Protein AF-A0A9P6BIJ2-F1 (afdb_monomer_lite)

Radius of gyration: 21.43 Å; chains: 1; bounding box: 51×43×60 Å

pLDDT: mean 72.35, std 15.82, range [30.83, 93.06]

Secondary structure (DSSP, 8-state):
------HHHHHHHHHHHHHHHHHHHHHTGGGG---------HHHHHHHHHHHHHHHHHHT-THHHHHHHHHTT----TT--SGGGHHHHHHHHS--------TT--S-PPPHHHHHHHHHHHHHHH----S-HHHHHHTTB-TTT-SSSHHHHHHHHHHHHHHHHHHHHHHHH-TTS-HHHHHHHHHHHSSHHHHHHHHHHTTGGGG-B---SS-HHHHHHHHHHHHHHHHHHHTT----TT----HHHHHHHHHHHHHH-

Sequence (261 aa):
LDSEGPLTTRIQNELGRSVIASYLNSTGLTENICTSERTYSDKRASDAIRRVIGAAIVSRDPDNAIKVAESLGMPIDTRVETVGDIQTIYQFYRPACRTRFIENDSRRIISDLDAANIAIEVQRRTGYCFADRDLLVQAPSHQSSSIDGSNKRLELLGDVVLEFVVALHYYHKYPGTPTNDFKSFKSSILSNDALGSLFASLGLDTFLNTGLEDDADSEIKWKEDAKTVVHLTNCGVTDWKGLRLDKVLGDTMEALVGAIF

Structure (mmCIF, N/CA/C/O backbone):
data_AF-A0A9P6BIJ2-F1
#
_entry.id   AF-A0A9P6BIJ2-F1
#
loop_
_atom_site.group_PDB
_atom_site.id
_atom_site.type_symbol
_atom_site.label_atom_id
_atom_site.label_alt_id
_atom_site.label_comp_id
_atom_site.label_asym_id
_atom_site.label_entity_id
_atom_site.label_seq_id
_atom_site.pdbx_PDB_ins_code
_atom_site.Cartn_x
_atom_site.Cartn_y
_atom_site.Cartn_z
_atom_site.occupancy
_atom_site.B_iso_or_equiv
_atom_site.auth_seq_id
_atom_site.auth_comp_id
_atom_site.auth_asym_id
_atom_site.auth_atom_id
_atom_site.pdbx_PDB_model_num
ATOM 1 N N . LEU A 1 1 ? 10.019 25.558 20.462 1.00 30.83 1 LEU A N 1
ATOM 2 C CA . LEU A 1 1 ? 11.114 24.665 20.042 1.00 30.83 1 LEU A CA 1
ATOM 3 C C . LEU A 1 1 ? 10.557 23.241 20.099 1.00 30.83 1 LEU A C 1
ATOM 5 O O . LEU A 1 1 ? 10.539 22.673 21.178 1.00 30.83 1 LEU A O 1
ATOM 9 N N . ASP A 1 2 ? 9.892 22.661 19.104 1.00 32.22 2 ASP A N 1
ATOM 10 C CA . ASP A 1 2 ? 9.652 23.005 17.699 1.00 32.22 2 ASP A CA 1
ATOM 11 C C . ASP A 1 2 ? 8.220 22.565 17.341 1.00 32.22 2 ASP A C 1
ATOM 13 O O . ASP A 1 2 ? 7.876 21.395 17.487 1.00 32.22 2 ASP A O 1
ATOM 17 N N . SER A 1 3 ? 7.355 23.498 16.931 1.00 34.16 3 SER A N 1
ATOM 18 C CA . SER A 1 3 ? 5.961 23.218 16.523 1.00 34.16 3 SER A CA 1
ATOM 19 C C . SER A 1 3 ? 5.659 23.680 15.094 1.00 34.16 3 SER A C 1
ATOM 21 O O . SER A 1 3 ? 4.503 23.800 14.684 1.00 34.16 3 SER A O 1
ATOM 23 N N . GLU A 1 4 ? 6.702 23.947 14.315 1.00 36.97 4 GLU A N 1
ATOM 24 C CA . GLU A 1 4 ? 6.597 24.303 12.905 1.00 36.97 4 GLU A CA 1
ATOM 25 C C . GLU A 1 4 ? 6.963 23.071 12.075 1.00 36.97 4 GLU A C 1
ATOM 27 O O . GLU A 1 4 ? 8.094 22.909 11.629 1.00 36.97 4 GLU A O 1
ATOM 32 N N . GLY A 1 5 ? 6.004 22.154 11.910 1.00 37.88 5 GLY A N 1
ATOM 33 C CA . GLY A 1 5 ? 6.104 21.159 10.842 1.00 37.88 5 GLY A CA 1
ATOM 34 C C . GLY A 1 5 ? 6.230 21.863 9.479 1.00 37.88 5 GLY A C 1
ATOM 35 O O . GLY A 1 5 ? 5.763 23.001 9.351 1.00 37.88 5 GLY A O 1
ATOM 36 N N . PRO A 1 6 ? 6.852 21.224 8.472 1.00 44.62 6 PRO A N 1
ATOM 37 C CA . PRO A 1 6 ? 7.113 21.843 7.172 1.00 44.62 6 PRO A CA 1
ATOM 38 C C . PRO A 1 6 ? 5.835 22.450 6.566 1.00 44.62 6 PRO A C 1
ATOM 40 O O . PRO A 1 6 ? 4.742 21.917 6.762 1.00 44.62 6 PRO A O 1
ATOM 43 N N . LEU A 1 7 ? 5.957 23.576 5.843 1.00 39.62 7 LEU A N 1
ATOM 44 C CA . LEU A 1 7 ? 4.824 24.351 5.292 1.00 39.62 7 LEU A CA 1
ATOM 45 C C . LEU A 1 7 ? 3.770 23.481 4.580 1.00 39.62 7 LEU A C 1
ATOM 47 O O . LEU A 1 7 ? 2.575 23.750 4.677 1.00 39.62 7 LEU A O 1
ATOM 51 N N . THR A 1 8 ? 4.201 22.408 3.920 1.00 46.97 8 THR A N 1
ATOM 52 C CA . THR A 1 8 ? 3.343 21.415 3.262 1.00 46.97 8 THR A CA 1
ATOM 53 C C . THR A 1 8 ? 2.393 20.709 4.231 1.00 46.97 8 THR A C 1
ATOM 55 O O . THR A 1 8 ? 1.210 20.568 3.935 1.00 46.97 8 THR A O 1
ATOM 58 N N . THR A 1 9 ? 2.864 20.337 5.421 1.00 49.28 9 THR A N 1
ATOM 59 C CA . THR A 1 9 ? 2.054 19.705 6.472 1.00 49.28 9 THR A CA 1
ATOM 60 C C . THR A 1 9 ? 1.010 20.668 7.035 1.00 49.28 9 THR A C 1
ATOM 62 O O . THR A 1 9 ? -0.114 20.261 7.316 1.00 49.28 9 THR A O 1
ATOM 65 N N . ARG A 1 10 ? 1.340 21.960 7.174 1.00 46.44 10 ARG A N 1
ATOM 66 C CA . ARG A 1 10 ? 0.371 22.987 7.603 1.00 46.44 10 ARG A CA 1
ATOM 67 C C . ARG A 1 10 ? -0.747 23.167 6.580 1.00 46.44 10 ARG A C 1
ATOM 69 O O . ARG A 1 10 ? -1.911 23.091 6.955 1.00 46.44 10 ARG A O 1
ATOM 76 N N . ILE A 1 11 ? -0.390 23.303 5.304 1.00 51.09 11 ILE A N 1
ATOM 77 C CA . ILE A 1 11 ? -1.353 23.453 4.204 1.00 51.09 11 ILE A CA 1
ATOM 78 C C . ILE A 1 11 ? -2.257 22.217 4.096 1.00 51.09 11 ILE A C 1
ATOM 80 O O . ILE A 1 11 ? -3.471 22.354 3.980 1.00 51.09 11 ILE A O 1
ATOM 84 N N . GLN A 1 12 ? -1.699 21.007 4.196 1.00 52.84 12 GLN A N 1
ATOM 85 C CA . GLN A 1 12 ? -2.487 19.767 4.182 1.00 52.84 12 GLN A CA 1
ATOM 86 C C . GLN A 1 12 ? -3.447 19.669 5.375 1.00 52.84 12 GLN A C 1
ATOM 88 O O . GLN A 1 12 ? -4.598 19.266 5.210 1.00 52.84 12 GLN A O 1
ATOM 93 N N . ASN A 1 13 ? -3.008 20.082 6.566 1.00 61.38 13 ASN A N 1
ATOM 94 C CA . ASN A 1 13 ? -3.858 20.103 7.756 1.00 61.38 13 ASN A CA 1
ATOM 95 C C . ASN A 1 13 ? -4.993 21.132 7.643 1.00 61.38 13 ASN A C 1
ATOM 97 O O . ASN A 1 13 ? -6.116 20.853 8.063 1.00 61.38 13 ASN A O 1
ATOM 101 N N . GLU A 1 14 ? -4.725 22.310 7.078 1.00 59.53 14 GLU A N 1
ATOM 102 C CA . GLU A 1 14 ? -5.746 23.330 6.812 1.00 59.53 14 GLU A CA 1
ATOM 103 C C . GLU A 1 14 ? -6.750 22.863 5.756 1.00 59.53 14 GLU A C 1
ATOM 105 O O . GLU A 1 14 ? -7.957 23.017 5.952 1.00 59.53 14 GLU A O 1
ATOM 110 N N . LEU A 1 15 ? -6.273 22.209 4.694 1.00 62.03 15 LEU A N 1
ATOM 111 C CA . LEU A 1 15 ? -7.123 21.601 3.673 1.00 62.03 15 LEU A CA 1
ATOM 112 C C . LEU A 1 15 ? -8.040 20.532 4.287 1.00 62.03 15 LEU A C 1
ATOM 114 O O . LEU A 1 15 ? -9.251 20.574 4.090 1.00 62.03 15 LEU A O 1
ATOM 118 N N . GLY A 1 16 ? -7.487 19.622 5.096 1.00 61.09 16 GLY A N 1
ATOM 119 C CA . GLY A 1 16 ? -8.259 18.581 5.778 1.00 61.09 16 GLY A CA 1
ATOM 120 C C . GLY A 1 16 ? -9.318 19.150 6.728 1.00 61.09 16 GLY A C 1
ATOM 121 O O . GLY A 1 16 ? -10.462 18.697 6.726 1.00 61.09 16 GLY A O 1
ATOM 122 N N . ARG A 1 17 ? -8.981 20.196 7.495 1.00 68.62 17 ARG A N 1
ATOM 123 C CA . ARG A 1 17 ? -9.941 20.898 8.369 1.00 68.62 17 ARG A CA 1
ATOM 124 C C . ARG A 1 17 ? -11.044 21.596 7.576 1.00 68.62 17 ARG A C 1
ATOM 126 O O . ARG A 1 17 ? -12.198 21.546 7.991 1.00 68.62 17 ARG A O 1
ATOM 133 N N . SER A 1 18 ? -10.700 22.210 6.446 1.00 68.25 18 SER A N 1
ATOM 134 C CA . SER A 1 18 ? -11.659 22.852 5.541 1.00 68.25 18 SER A CA 1
ATOM 135 C C . SER A 1 18 ? -12.650 21.841 4.955 1.00 68.25 18 SER A C 1
ATOM 137 O O . SER A 1 18 ? -13.858 22.078 4.984 1.00 68.25 18 SER A O 1
ATOM 139 N N . VAL A 1 19 ? -12.168 20.670 4.519 1.00 68.81 19 VAL A N 1
ATOM 140 C CA . VAL A 1 19 ? -13.017 19.577 4.013 1.00 68.81 19 VAL A CA 1
ATOM 141 C C . VAL A 1 19 ? -13.994 19.092 5.087 1.00 68.81 19 VAL A C 1
ATOM 143 O O . VAL A 1 19 ? -15.191 19.001 4.821 1.00 68.81 19 VAL A O 1
ATOM 146 N N . ILE A 1 20 ? -13.519 18.852 6.315 1.00 66.81 20 ILE A N 1
ATOM 147 C CA . ILE A 1 20 ? -14.378 18.435 7.439 1.00 66.81 20 ILE A CA 1
ATOM 148 C C . ILE A 1 20 ? -15.425 19.511 7.755 1.00 66.81 20 ILE A C 1
ATOM 150 O O . ILE A 1 20 ? -16.604 19.195 7.898 1.00 66.81 20 ILE A O 1
ATOM 154 N N . ALA A 1 21 ? -15.023 20.782 7.838 1.00 65.19 21 ALA A N 1
ATOM 155 C CA . ALA A 1 21 ? -15.942 21.882 8.126 1.00 65.19 21 ALA A CA 1
ATOM 156 C C . ALA A 1 21 ? -17.019 22.025 7.040 1.00 65.19 21 ALA A C 1
ATOM 158 O O . ALA A 1 21 ? -18.200 22.178 7.351 1.00 65.19 21 ALA A O 1
ATOM 159 N N . SER A 1 22 ? -16.628 21.919 5.767 1.00 67.50 22 SER A N 1
ATOM 160 C CA . SER A 1 22 ? -17.569 21.947 4.648 1.00 67.50 22 SER A CA 1
ATOM 161 C C . SER A 1 22 ? -18.542 20.768 4.690 1.00 67.50 22 SER A C 1
ATOM 163 O O . SER A 1 22 ? -19.730 20.954 4.432 1.00 67.50 22 SER A O 1
ATOM 165 N N . TYR A 1 23 ? -18.062 19.573 5.038 1.00 65.81 23 TYR A N 1
ATOM 166 C CA . TYR A 1 23 ? -18.885 18.371 5.152 1.00 65.81 23 TYR A CA 1
ATOM 167 C C . TYR A 1 23 ? -19.908 18.473 6.293 1.00 65.81 23 TYR A C 1
ATOM 169 O O . TYR A 1 23 ? -21.101 18.255 6.072 1.00 65.81 23 TYR A O 1
ATOM 177 N N . LEU A 1 24 ? -19.480 18.884 7.491 1.00 67.19 24 LEU A N 1
ATOM 178 C CA . LEU A 1 24 ? -20.365 19.055 8.652 1.00 67.19 24 LEU A CA 1
ATOM 179 C C . LEU A 1 24 ? -21.462 20.096 8.393 1.00 67.19 24 LEU A C 1
ATOM 181 O O . LEU A 1 24 ? -22.614 19.888 8.769 1.00 67.19 24 LEU A O 1
ATOM 185 N N . ASN A 1 25 ? -21.122 21.181 7.692 1.00 68.25 25 ASN A N 1
ATOM 186 C CA . ASN A 1 25 ? -22.097 22.187 7.278 1.00 68.25 25 ASN A CA 1
ATOM 187 C C . ASN A 1 25 ? -23.096 21.639 6.247 1.00 68.25 25 ASN A C 1
ATOM 189 O O . ASN A 1 25 ? -24.272 21.985 6.300 1.00 68.25 25 ASN A O 1
ATOM 193 N N . SER A 1 26 ? -22.652 20.778 5.324 1.00 68.12 26 SER A N 1
ATOM 194 C CA . SER A 1 26 ? -23.521 20.196 4.290 1.00 68.12 26 SER A CA 1
ATOM 195 C C . SER A 1 26 ? -24.478 19.112 4.804 1.00 68.12 26 SER A C 1
ATOM 197 O O . SER A 1 26 ? -25.518 18.882 4.195 1.00 68.12 26 SER A O 1
ATOM 199 N N . THR A 1 27 ? -24.149 18.466 5.927 1.00 63.41 27 THR A N 1
ATOM 200 C CA . THR A 1 27 ? -24.896 17.323 6.488 1.00 63.41 27 THR A CA 1
ATOM 201 C C . THR A 1 27 ? -25.832 17.699 7.640 1.00 63.41 27 THR A C 1
ATOM 203 O O . THR A 1 27 ? -26.595 16.855 8.102 1.00 63.41 27 THR A O 1
ATOM 206 N N . GLY A 1 28 ? -25.791 18.945 8.132 1.00 61.34 28 GLY A N 1
ATOM 207 C CA . GLY A 1 28 ? -26.621 19.397 9.260 1.00 61.34 28 GLY A CA 1
ATOM 208 C C . GLY A 1 28 ? -26.239 18.782 10.616 1.00 61.34 28 GLY A C 1
ATOM 209 O O . GLY A 1 28 ? -26.932 18.985 11.609 1.00 61.34 28 GLY A O 1
ATOM 210 N N . LEU A 1 29 ? -25.112 18.064 10.692 1.00 59.94 29 LEU A N 1
ATOM 211 C CA . LEU A 1 29 ? -24.607 17.420 11.916 1.00 59.94 29 LEU A CA 1
ATOM 212 C C . LEU A 1 29 ? -24.155 18.422 12.999 1.00 59.94 29 LEU A C 1
ATOM 214 O O . LEU A 1 29 ? -23.807 18.023 14.111 1.00 59.94 29 LEU A O 1
ATOM 218 N N . THR A 1 30 ? -24.163 19.723 12.705 1.00 56.38 30 THR A N 1
ATOM 219 C CA . THR A 1 30 ? -23.763 20.795 13.627 1.00 56.38 30 THR A CA 1
ATOM 220 C C . THR A 1 30 ? -24.783 21.073 14.738 1.00 56.38 30 THR A C 1
ATOM 222 O O . THR A 1 30 ? -24.403 21.638 15.763 1.00 56.38 30 THR A O 1
ATOM 225 N N . GLU A 1 31 ? -26.047 20.654 14.599 1.00 50.19 31 GLU A N 1
ATOM 226 C CA . GLU A 1 31 ? -27.129 21.034 15.528 1.00 50.19 31 GLU A CA 1
ATOM 227 C C . GLU A 1 31 ? -27.173 20.237 16.851 1.00 50.19 31 GLU A C 1
ATOM 229 O O . GLU A 1 31 ? -27.859 20.649 17.782 1.00 50.19 31 GLU A O 1
ATOM 234 N N . ASN A 1 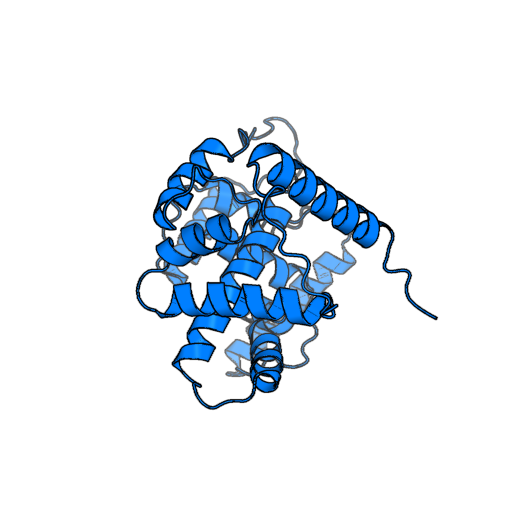32 ? -26.410 19.145 16.997 1.00 46.00 32 ASN A N 1
ATOM 235 C CA . ASN A 1 32 ? -26.478 18.248 18.169 1.00 46.00 32 ASN A CA 1
ATOM 236 C C . ASN A 1 32 ? -25.160 18.099 18.952 1.00 46.00 32 ASN A C 1
ATOM 238 O O . ASN A 1 32 ? -24.926 17.079 19.607 1.00 46.00 32 ASN A O 1
ATOM 242 N N . ILE A 1 33 ? -24.279 19.105 18.931 1.00 51.19 33 ILE A N 1
ATOM 243 C CA . ILE A 1 33 ? -23.055 19.061 19.745 1.00 51.19 33 ILE A CA 1
ATOM 244 C C . ILE A 1 33 ? -23.422 19.326 21.211 1.00 51.19 33 ILE A C 1
ATOM 246 O O . ILE A 1 33 ? -23.476 20.461 21.677 1.00 51.19 33 ILE A O 1
ATOM 250 N N . CYS A 1 34 ? -23.682 18.249 21.952 1.00 40.38 34 CYS A N 1
ATOM 251 C CA . CYS A 1 34 ? -23.893 18.285 23.392 1.00 40.38 34 CYS A CA 1
ATOM 252 C C . CYS A 1 34 ? -22.607 18.779 24.079 1.00 40.38 34 CYS A C 1
ATOM 254 O O . CYS A 1 34 ? -21.619 18.050 24.190 1.00 40.38 34 CYS A O 1
ATOM 256 N N . THR A 1 35 ? -22.608 20.030 24.541 1.00 42.66 35 THR A N 1
ATOM 257 C CA . THR A 1 35 ? -21.485 20.665 25.242 1.00 42.66 35 THR A CA 1
ATOM 258 C C . THR A 1 35 ? -21.386 20.151 26.680 1.00 42.66 35 THR A C 1
ATOM 260 O O . THR A 1 35 ? -21.702 20.860 27.631 1.00 42.66 35 THR A O 1
ATOM 263 N N . SER A 1 36 ? -20.965 18.901 26.872 1.00 45.81 36 SER A N 1
ATOM 264 C CA . SER A 1 36 ? -20.413 18.492 28.167 1.00 45.81 36 SER A CA 1
ATOM 265 C C . SER A 1 36 ? -18.924 18.842 28.185 1.00 45.81 36 SER A C 1
ATOM 267 O O . SER A 1 36 ? -18.171 18.335 27.352 1.00 45.81 36 SER A O 1
ATOM 269 N N . GLU A 1 37 ? -18.510 19.708 29.111 1.00 43.66 37 GLU A N 1
ATOM 270 C CA . GLU A 1 37 ? -17.147 20.232 29.295 1.00 43.66 37 GLU A CA 1
ATOM 271 C C . GLU A 1 37 ? -16.123 19.141 29.665 1.00 43.66 37 GLU A C 1
ATOM 273 O O . GLU A 1 37 ? -15.634 19.044 30.791 1.00 43.66 37 GLU A O 1
ATOM 278 N N . ARG A 1 38 ? -15.764 18.288 28.708 1.00 44.62 38 ARG A N 1
ATOM 279 C CA . ARG A 1 38 ? -14.544 17.482 28.778 1.00 44.62 38 ARG A CA 1
ATOM 280 C C . ARG A 1 38 ? -13.738 17.712 27.515 1.00 44.62 38 ARG A C 1
ATOM 282 O O . ARG A 1 38 ? -13.981 17.099 26.481 1.00 44.62 38 ARG A O 1
ATOM 289 N N . THR A 1 39 ? -12.755 18.596 27.619 1.00 43.94 39 THR A N 1
ATOM 290 C CA . THR A 1 39 ? -11.713 18.783 26.613 1.00 43.94 39 THR A CA 1
ATOM 291 C C . THR A 1 39 ? -10.824 17.542 26.597 1.00 43.94 39 THR A C 1
ATOM 293 O O . THR A 1 39 ? -9.934 17.363 27.428 1.00 43.94 39 THR A O 1
ATOM 296 N N . TYR A 1 40 ? -11.091 16.630 25.665 1.00 50.22 40 TYR A N 1
ATOM 297 C CA . TYR A 1 40 ? -10.143 15.573 25.331 1.00 50.22 40 TYR A CA 1
ATOM 298 C C . TYR A 1 40 ? -8.993 16.178 24.525 1.00 50.22 40 TYR A C 1
ATOM 300 O O . TYR A 1 40 ? -9.195 17.115 23.760 1.00 50.22 40 TYR A O 1
ATOM 308 N N . SER A 1 41 ? -7.783 15.630 24.663 1.00 55.12 41 SER A N 1
ATOM 309 C CA . SER A 1 41 ? -6.746 15.931 23.678 1.00 55.12 41 SER A CA 1
ATOM 310 C C . SER A 1 41 ? -7.170 15.371 22.319 1.00 55.12 41 SER A C 1
ATOM 312 O O . SER A 1 41 ? -7.668 14.242 22.257 1.00 55.12 41 SER A O 1
ATOM 314 N N . ASP A 1 42 ? -6.925 16.122 21.241 1.00 66.75 42 ASP A N 1
ATOM 315 C CA . ASP A 1 42 ? -7.264 15.749 19.854 1.00 66.75 42 ASP A CA 1
ATOM 316 C C . ASP A 1 42 ? -6.863 14.302 19.522 1.00 66.75 42 ASP A C 1
ATOM 318 O O . ASP A 1 42 ? -7.594 13.551 18.875 1.00 66.75 42 ASP A O 1
ATOM 322 N N . LYS A 1 43 ? -5.721 13.865 20.066 1.00 70.94 43 LYS A N 1
ATOM 323 C CA . LYS A 1 43 ? -5.203 12.503 19.920 1.00 70.94 43 LYS A CA 1
ATOM 324 C C . LYS A 1 43 ? -6.121 11.431 20.517 1.00 70.94 43 LYS A C 1
ATOM 326 O O . LYS A 1 43 ? -6.345 10.410 19.881 1.00 70.94 43 LYS A O 1
ATOM 331 N N . ARG A 1 44 ? -6.666 11.637 21.723 1.00 70.62 44 ARG A N 1
ATOM 332 C CA . ARG A 1 44 ? -7.525 10.636 22.387 1.00 70.62 44 ARG A CA 1
ATOM 333 C C . ARG A 1 44 ? -8.873 10.489 21.686 1.00 70.62 44 ARG A C 1
ATOM 335 O O . ARG A 1 44 ? -9.373 9.372 21.600 1.00 70.62 44 ARG A O 1
ATOM 342 N N . ALA A 1 45 ? -9.434 11.592 21.191 1.00 73.00 45 ALA A N 1
ATOM 343 C CA . ALA A 1 45 ? -10.665 11.573 20.406 1.00 73.00 45 ALA A CA 1
ATOM 344 C C . ALA A 1 45 ? -10.456 10.850 19.063 1.00 73.00 45 ALA A C 1
ATOM 346 O O . ALA A 1 45 ? -11.220 9.948 18.723 1.00 73.00 45 ALA A O 1
ATOM 347 N N . SER A 1 46 ? -9.363 11.160 18.355 1.00 77.62 46 SER A N 1
ATOM 348 C CA . SER A 1 46 ? -8.987 10.467 17.115 1.00 77.62 46 SER A CA 1
ATOM 349 C C . SER A 1 46 ? -8.770 8.964 17.329 1.00 77.62 46 SER A C 1
ATOM 351 O O . SER A 1 46 ? -9.297 8.144 16.575 1.00 77.62 46 SER A O 1
ATOM 353 N N . ASP A 1 47 ? -8.061 8.581 18.395 1.00 81.75 47 ASP A N 1
ATOM 354 C CA . ASP A 1 47 ? -7.833 7.173 18.728 1.00 81.75 47 ASP A CA 1
ATOM 355 C C . ASP A 1 47 ? -9.144 6.438 19.057 1.00 81.75 47 ASP A C 1
ATOM 357 O O . ASP A 1 47 ? -9.275 5.256 18.741 1.00 81.75 47 ASP A O 1
ATOM 361 N N . ALA A 1 48 ? -10.129 7.109 19.663 1.00 81.38 48 ALA A N 1
ATOM 362 C CA . ALA A 1 48 ? -11.442 6.521 19.925 1.00 81.38 48 ALA A CA 1
ATOM 363 C C . ALA A 1 48 ? -12.215 6.240 18.626 1.00 81.38 48 ALA A C 1
ATOM 365 O O . ALA A 1 48 ? -12.704 5.124 18.454 1.00 81.38 48 ALA A O 1
ATOM 366 N N . ILE A 1 49 ? -12.253 7.196 17.690 1.00 81.88 49 ILE A N 1
ATOM 367 C CA . ILE A 1 49 ? -12.880 7.020 16.365 1.00 81.88 49 ILE A CA 1
ATOM 368 C C . ILE A 1 49 ? -12.244 5.835 15.627 1.00 81.88 49 ILE A C 1
ATOM 370 O O . ILE A 1 49 ? -12.946 4.932 15.175 1.00 81.88 49 ILE A O 1
ATOM 374 N N . ARG A 1 50 ? -10.907 5.772 15.593 1.00 84.62 50 ARG A N 1
ATOM 375 C CA . ARG A 1 50 ? -10.166 4.661 14.969 1.00 84.62 50 ARG A CA 1
ATOM 376 C C . ARG A 1 50 ? -10.502 3.306 15.586 1.00 84.62 50 ARG A C 1
ATOM 378 O O . ARG A 1 50 ? -10.620 2.324 14.862 1.00 84.62 50 ARG A O 1
ATOM 385 N N . ARG A 1 51 ? -10.674 3.237 16.910 1.00 85.62 51 ARG A N 1
ATOM 386 C CA . ARG A 1 51 ? -11.062 1.995 17.600 1.00 85.62 51 ARG A CA 1
ATOM 387 C C . ARG A 1 51 ? -12.476 1.554 17.245 1.00 85.62 51 ARG A C 1
ATOM 389 O O . ARG A 1 51 ? -12.687 0.358 17.093 1.00 85.62 51 ARG A O 1
ATOM 396 N N . VAL A 1 52 ? -13.420 2.485 17.115 1.00 86.25 52 VAL A N 1
ATOM 397 C CA . VAL A 1 52 ? -14.806 2.170 16.732 1.00 86.25 52 VAL A CA 1
ATOM 398 C C . VAL A 1 52 ? -14.858 1.635 15.301 1.00 86.25 52 VAL A C 1
ATOM 400 O O . VAL A 1 52 ? -15.452 0.586 15.069 1.00 86.25 52 VAL A O 1
ATOM 403 N N . ILE A 1 53 ? -14.167 2.288 14.364 1.00 85.25 53 ILE A N 1
ATOM 404 C CA . ILE A 1 53 ? -14.065 1.817 12.973 1.00 85.25 53 ILE A CA 1
ATOM 405 C C . ILE A 1 53 ? -13.350 0.462 12.916 1.00 85.25 53 ILE A C 1
ATOM 407 O O . ILE A 1 53 ? -13.836 -0.467 12.279 1.00 85.25 53 ILE A O 1
ATOM 411 N N . GLY A 1 54 ? -12.240 0.306 13.645 1.00 85.75 54 GLY A N 1
ATOM 412 C CA . GLY A 1 54 ? -11.528 -0.968 13.753 1.00 85.75 54 GLY A CA 1
ATOM 413 C C . GLY A 1 54 ? -12.407 -2.093 14.303 1.00 85.75 54 GLY A C 1
ATOM 414 O O . GLY A 1 54 ? -12.392 -3.198 13.768 1.00 85.75 54 GLY A O 1
ATOM 415 N N . ALA A 1 55 ? -13.223 -1.808 15.323 1.00 85.69 55 ALA A N 1
ATOM 416 C CA . ALA A 1 55 ? -14.194 -2.755 15.862 1.00 85.69 55 ALA A CA 1
ATOM 417 C C . ALA A 1 55 ? -15.262 -3.135 14.824 1.00 85.69 55 ALA A C 1
ATOM 419 O O . ALA A 1 55 ? -15.615 -4.309 14.732 1.00 85.69 55 ALA A O 1
ATOM 420 N N . ALA A 1 56 ? -15.738 -2.178 14.021 1.00 84.88 56 ALA A N 1
ATOM 421 C CA . ALA A 1 56 ? -16.682 -2.447 12.939 1.00 84.88 56 ALA A CA 1
ATOM 422 C C . ALA A 1 56 ? -16.084 -3.420 11.907 1.00 84.88 56 ALA A C 1
ATOM 424 O O . ALA A 1 56 ? -16.713 -4.437 11.618 1.00 84.88 56 ALA A O 1
ATOM 425 N N . ILE A 1 57 ? -14.841 -3.182 11.467 1.00 82.94 57 ILE A N 1
ATOM 426 C CA . ILE A 1 57 ? -14.126 -4.033 10.497 1.00 82.94 57 ILE A CA 1
ATOM 427 C C . ILE A 1 57 ? -14.021 -5.486 10.986 1.00 82.94 57 ILE A C 1
ATOM 429 O O . ILE A 1 57 ? -14.331 -6.414 10.243 1.00 82.94 57 ILE A O 1
ATOM 433 N N . VAL A 1 58 ? -13.613 -5.707 12.240 1.00 83.12 58 VAL A N 1
ATOM 434 C CA . VAL A 1 58 ? -13.369 -7.068 12.767 1.00 83.12 58 VAL A CA 1
ATOM 435 C C . VAL A 1 58 ? -14.642 -7.791 13.216 1.00 83.12 58 VAL A C 1
ATOM 437 O O . VAL A 1 58 ? -14.605 -8.989 13.495 1.00 83.12 58 VAL A O 1
ATOM 440 N N . SER A 1 59 ? -15.768 -7.079 13.327 1.00 78.88 59 SER A N 1
ATOM 441 C CA . SER A 1 59 ? -16.993 -7.622 13.921 1.00 78.88 59 SER A CA 1
ATOM 442 C C . SER A 1 59 ? -17.715 -8.643 13.045 1.00 78.88 59 SER A C 1
ATOM 444 O O . SER A 1 59 ? -18.322 -9.544 13.626 1.00 78.88 59 SER A O 1
ATOM 446 N N . ARG A 1 60 ? -17.660 -8.519 11.703 1.00 64.44 60 ARG A N 1
ATOM 447 C CA . ARG A 1 60 ? -18.093 -9.529 10.703 1.00 64.44 60 ARG A CA 1
ATOM 448 C C . ARG A 1 60 ? -18.106 -9.018 9.263 1.00 64.44 60 ARG A C 1
ATOM 450 O O . ARG A 1 60 ? -17.894 -9.820 8.363 1.00 64.44 60 ARG A O 1
ATOM 457 N N . ASP A 1 61 ? -18.412 -7.740 9.061 1.00 72.19 61 ASP A N 1
ATOM 458 C CA . ASP A 1 61 ? -18.661 -7.174 7.735 1.00 72.19 61 ASP A CA 1
ATOM 459 C C . ASP A 1 61 ? -17.886 -5.854 7.573 1.00 72.19 61 ASP A C 1
ATOM 461 O O . ASP A 1 61 ? -18.179 -4.894 8.297 1.00 72.19 61 ASP A O 1
ATOM 465 N N . PRO A 1 62 ? -16.885 -5.800 6.675 1.00 69.00 62 PRO A N 1
ATOM 466 C CA . PRO A 1 62 ? -16.092 -4.598 6.449 1.00 69.00 62 PRO A CA 1
ATOM 467 C C . PRO A 1 62 ? -16.921 -3.435 5.882 1.00 69.00 62 PRO A C 1
ATOM 469 O O . PRO A 1 62 ? -16.557 -2.283 6.116 1.00 69.00 62 PRO A O 1
ATOM 472 N N . ASP A 1 63 ? -18.067 -3.692 5.245 1.00 75.56 63 ASP A N 1
ATOM 473 C CA . ASP A 1 63 ? -18.945 -2.646 4.703 1.00 75.56 63 ASP A CA 1
ATOM 474 C C . ASP A 1 63 ? -19.593 -1.817 5.823 1.00 75.56 63 ASP A C 1
ATOM 476 O O . ASP A 1 63 ? -19.844 -0.616 5.684 1.00 75.56 63 ASP A O 1
ATOM 480 N N . ASN A 1 64 ? -19.774 -2.411 7.008 1.00 76.75 64 ASN A N 1
ATOM 481 C CA . ASN A 1 64 ? -20.241 -1.675 8.183 1.00 76.75 64 ASN A CA 1
ATOM 482 C C . ASN A 1 64 ? -19.241 -0.609 8.636 1.00 76.75 64 ASN A C 1
ATOM 484 O O . ASN A 1 64 ? -19.649 0.369 9.258 1.00 76.75 64 ASN A O 1
ATOM 488 N N . ALA A 1 65 ? -17.950 -0.759 8.335 1.00 80.44 65 ALA A N 1
ATOM 489 C CA . ALA A 1 65 ? -16.951 0.239 8.697 1.00 80.44 65 ALA A CA 1
ATOM 490 C C . ALA A 1 65 ? -17.164 1.561 7.950 1.00 80.44 65 ALA A C 1
ATOM 492 O O . ALA A 1 65 ? -16.979 2.622 8.545 1.00 80.44 65 ALA A O 1
ATOM 493 N N . ILE A 1 66 ? -17.607 1.495 6.689 1.00 77.81 66 ILE A N 1
ATOM 494 C CA . ILE A 1 66 ? -17.925 2.663 5.857 1.00 77.81 66 ILE A CA 1
ATOM 495 C C . ILE A 1 66 ? -19.129 3.399 6.450 1.00 77.81 66 ILE A C 1
ATOM 497 O O . ILE A 1 66 ? -19.036 4.584 6.763 1.00 77.81 66 ILE A O 1
ATOM 501 N N . LYS A 1 67 ? -20.215 2.673 6.738 1.00 78.81 67 LYS A N 1
ATOM 502 C CA . LYS A 1 67 ? -21.429 3.228 7.370 1.00 78.81 67 LYS A CA 1
ATOM 503 C C . LYS A 1 67 ? -21.149 3.816 8.751 1.00 78.81 67 LYS A C 1
ATOM 505 O O . LYS A 1 67 ? -21.661 4.873 9.111 1.00 78.81 67 LYS A O 1
ATOM 510 N N . VAL A 1 68 ? -20.310 3.146 9.540 1.00 83.12 68 VAL A N 1
ATOM 511 C CA . VAL A 1 68 ? -19.875 3.651 10.846 1.00 83.12 68 VAL A CA 1
ATOM 512 C C . VAL A 1 68 ? -19.052 4.927 10.676 1.00 83.12 68 VAL A C 1
ATOM 514 O O . VAL A 1 68 ? -19.326 5.901 11.372 1.00 83.12 68 VAL A O 1
ATOM 517 N N . ALA A 1 69 ? -18.099 4.974 9.744 1.00 81.56 69 ALA A N 1
ATOM 518 C CA . ALA A 1 69 ? -17.314 6.175 9.468 1.00 81.56 69 ALA A CA 1
ATOM 519 C C . ALA A 1 69 ? -18.195 7.355 9.011 1.00 81.56 69 ALA A C 1
ATOM 521 O O . ALA A 1 69 ? -18.033 8.462 9.529 1.00 81.56 69 ALA A O 1
ATOM 522 N N . GLU A 1 70 ? -19.171 7.111 8.132 1.00 79.25 70 GLU A N 1
ATOM 523 C CA . GLU A 1 70 ? -20.177 8.099 7.719 1.00 79.25 70 GLU A CA 1
ATOM 524 C C . GLU A 1 70 ? -20.984 8.610 8.921 1.00 79.25 70 GLU A C 1
ATOM 526 O O . GLU A 1 70 ? -21.076 9.818 9.138 1.00 79.25 70 GLU A O 1
ATOM 531 N N . SER A 1 71 ? -21.501 7.701 9.759 1.00 79.75 71 SER A N 1
ATOM 532 C CA . SER A 1 71 ? -22.284 8.051 10.955 1.00 79.75 71 SER A CA 1
ATOM 533 C C . SER A 1 71 ? -21.486 8.848 11.994 1.00 79.75 71 SER A C 1
ATOM 535 O O . SER A 1 71 ? -22.055 9.622 12.761 1.00 79.75 71 SER A O 1
ATOM 537 N N . LEU A 1 72 ? -20.158 8.686 12.004 1.00 79.81 72 LEU A N 1
ATOM 538 C CA . LEU A 1 72 ? -19.227 9.457 12.831 1.00 79.81 72 LEU A CA 1
ATOM 539 C C . LEU A 1 72 ? -18.866 10.816 12.207 1.00 79.81 72 LEU A C 1
ATOM 541 O O . LEU A 1 72 ? -18.068 11.558 12.783 1.00 79.81 72 LEU A O 1
ATOM 545 N N . GLY A 1 73 ? -19.439 11.153 11.049 1.00 73.38 73 GLY A N 1
ATOM 546 C CA . GLY A 1 73 ? -19.227 12.420 10.360 1.00 73.38 73 GLY A CA 1
ATOM 547 C C . GLY A 1 73 ? -17.895 12.504 9.614 1.00 73.38 73 GLY A C 1
ATOM 548 O O . GLY A 1 73 ? -17.406 13.610 9.378 1.00 73.38 73 GLY A O 1
ATOM 549 N N . MET A 1 74 ? -17.273 11.368 9.270 1.00 75.81 74 MET A N 1
ATOM 550 C CA . MET A 1 74 ? -16.076 11.388 8.428 1.00 75.81 74 MET A CA 1
ATOM 551 C C . MET A 1 74 ? -16.447 11.813 7.001 1.00 75.81 74 MET A C 1
ATOM 553 O O . MET A 1 74 ? -17.426 11.300 6.463 1.00 75.81 74 MET A O 1
ATOM 557 N N . PRO A 1 75 ? -15.669 12.711 6.366 1.00 70.00 75 PRO A N 1
ATOM 558 C CA . PRO A 1 75 ? -15.945 13.195 5.017 1.00 70.00 75 PRO A CA 1
ATOM 559 C C . PRO A 1 75 ? -15.531 12.142 3.980 1.00 70.00 75 PRO A C 1
ATOM 561 O O . PRO A 1 75 ? -14.499 12.269 3.320 1.00 70.00 75 PRO A O 1
ATOM 564 N N . ILE A 1 76 ? -16.311 11.072 3.886 1.00 71.81 76 ILE A N 1
ATOM 565 C CA . ILE A 1 76 ? -16.163 10.013 2.887 1.00 71.81 76 ILE A CA 1
ATOM 566 C C . ILE A 1 76 ? -17.222 10.191 1.798 1.00 71.81 76 ILE A C 1
ATOM 568 O O . ILE A 1 76 ? -18.288 10.749 2.050 1.00 71.81 76 ILE A O 1
ATOM 572 N N . ASP A 1 77 ? -16.921 9.762 0.572 1.00 69.56 77 ASP A N 1
ATOM 573 C CA . ASP A 1 77 ? -17.914 9.778 -0.502 1.00 69.56 77 ASP A CA 1
ATOM 574 C C . ASP A 1 77 ? -18.992 8.728 -0.217 1.00 69.56 77 ASP A C 1
ATOM 576 O O . ASP A 1 77 ? -18.738 7.528 -0.284 1.00 69.56 77 ASP A O 1
ATOM 580 N N . THR A 1 78 ? -20.197 9.192 0.101 1.00 62.97 78 THR A N 1
ATOM 581 C CA . THR A 1 78 ? -21.335 8.361 0.516 1.00 62.97 78 THR A CA 1
ATOM 582 C C . THR A 1 78 ? -21.960 7.569 -0.630 1.00 62.97 78 THR A C 1
ATOM 584 O O . THR A 1 78 ? -22.827 6.733 -0.401 1.00 62.97 78 THR A O 1
ATOM 587 N N . ARG A 1 79 ? -21.500 7.771 -1.875 1.00 65.44 79 ARG A N 1
ATOM 588 C CA . ARG A 1 79 ? -21.836 6.895 -3.013 1.00 65.44 79 ARG A CA 1
ATOM 589 C C . ARG A 1 79 ? -21.196 5.508 -2.903 1.00 65.44 79 ARG A C 1
ATOM 591 O O . ARG A 1 79 ? -21.491 4.640 -3.718 1.00 65.44 79 ARG A O 1
ATOM 598 N N . VAL A 1 80 ? -20.292 5.326 -1.944 1.00 67.75 80 VAL A N 1
ATOM 599 C CA . VAL A 1 80 ? -19.611 4.070 -1.652 1.00 67.75 80 VAL A CA 1
ATOM 600 C C . VAL A 1 80 ? -20.306 3.444 -0.454 1.00 67.75 80 VAL A C 1
ATOM 602 O O . VAL A 1 80 ? -20.136 3.916 0.666 1.00 67.75 80 VAL A O 1
ATOM 605 N N . GLU A 1 81 ? -21.099 2.400 -0.675 1.00 66.44 81 GLU A N 1
ATOM 606 C CA . GLU A 1 81 ? -21.819 1.723 0.411 1.00 66.44 81 GLU A CA 1
ATOM 607 C C . GLU A 1 81 ? -21.096 0.456 0.882 1.00 66.44 81 GLU A C 1
ATOM 609 O O . GLU A 1 81 ? -21.251 0.044 2.035 1.00 66.44 81 GLU A O 1
ATOM 614 N N . THR A 1 82 ? -20.291 -0.141 0.001 1.00 69.69 82 THR A N 1
ATOM 615 C CA . THR A 1 82 ? -19.529 -1.367 0.244 1.00 69.69 82 THR A CA 1
ATOM 616 C C . THR A 1 82 ? -18.073 -1.226 -0.197 1.00 69.69 82 THR A C 1
ATOM 618 O O . THR A 1 82 ? -17.731 -0.429 -1.072 1.00 69.69 82 THR A O 1
ATOM 621 N N . VAL A 1 83 ? -17.190 -2.051 0.364 1.00 65.81 83 VAL A N 1
ATOM 622 C CA . VAL A 1 83 ? -15.813 -2.222 -0.122 1.00 65.81 83 VAL A CA 1
ATOM 623 C C . VAL A 1 83 ? -15.820 -2.748 -1.566 1.00 65.81 83 VAL A C 1
ATOM 625 O O . VAL A 1 83 ? -14.922 -2.432 -2.339 1.00 65.81 83 VAL A O 1
ATOM 628 N N . GLY A 1 84 ? -16.857 -3.489 -1.974 1.00 62.72 84 GLY A N 1
ATOM 629 C CA . GLY A 1 84 ? -17.052 -3.915 -3.365 1.00 62.72 84 GLY A CA 1
ATOM 630 C C . GLY A 1 84 ? -17.339 -2.759 -4.333 1.00 62.72 84 GLY A C 1
ATOM 631 O O . GLY A 1 84 ? -16.914 -2.805 -5.489 1.00 62.72 84 GLY A O 1
ATOM 632 N N . ASP A 1 85 ? -17.968 -1.679 -3.860 1.00 65.75 85 ASP A N 1
ATOM 633 C CA . ASP A 1 85 ? -18.230 -0.474 -4.658 1.00 65.75 85 ASP A CA 1
ATOM 634 C C . ASP A 1 85 ? -16.961 0.327 -4.956 1.00 65.75 85 ASP A C 1
ATOM 636 O O . ASP A 1 85 ? -16.994 1.238 -5.784 1.00 65.75 85 ASP A O 1
ATOM 640 N N . ILE A 1 86 ? -15.814 -0.029 -4.367 1.00 62.06 86 ILE A N 1
ATOM 641 C CA . ILE A 1 86 ? -14.514 0.529 -4.759 1.00 62.06 86 ILE A CA 1
ATOM 642 C C . ILE A 1 86 ? -14.273 0.327 -6.263 1.00 62.06 86 ILE A C 1
ATOM 644 O O . ILE A 1 86 ? -13.731 1.210 -6.927 1.00 62.06 86 ILE A O 1
ATOM 648 N N . GLN A 1 87 ? -14.776 -0.759 -6.857 1.00 57.62 87 GLN A N 1
ATOM 649 C CA . GLN A 1 87 ? -14.705 -0.951 -8.308 1.00 57.62 87 GLN A CA 1
ATOM 650 C C . GLN A 1 87 ? -15.539 0.079 -9.091 1.00 57.62 87 GLN A C 1
ATOM 652 O O . GLN A 1 87 ? -15.152 0.504 -10.182 1.00 57.62 87 GLN A O 1
ATOM 657 N N . THR A 1 88 ? -16.640 0.547 -8.504 1.00 58.25 88 THR A N 1
ATOM 658 C CA . THR A 1 88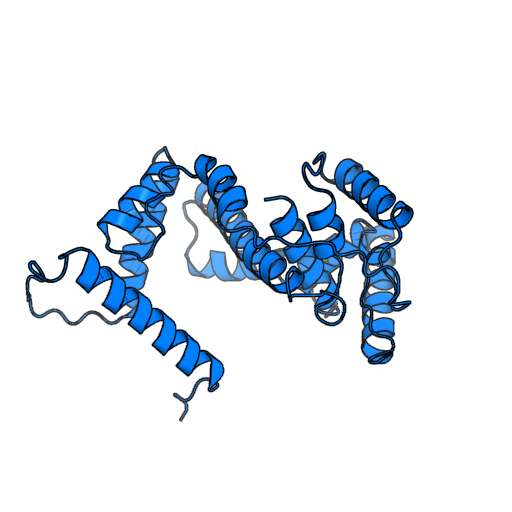 ? -17.456 1.657 -9.009 1.00 58.25 88 THR A CA 1
ATOM 659 C C . THR A 1 88 ? -16.725 2.996 -8.830 1.00 58.25 88 THR A C 1
ATOM 661 O O . THR A 1 88 ? -16.687 3.794 -9.769 1.00 58.25 88 THR A O 1
ATOM 664 N N . ILE A 1 89 ? -16.043 3.225 -7.693 1.00 60.53 89 ILE A N 1
ATOM 665 C CA . ILE A 1 89 ? -15.154 4.391 -7.472 1.00 60.53 89 ILE A CA 1
ATOM 666 C C . ILE A 1 89 ? -14.098 4.467 -8.569 1.00 60.53 89 ILE A C 1
ATOM 668 O O . ILE A 1 89 ? -13.895 5.541 -9.139 1.00 60.53 89 ILE A O 1
ATOM 672 N N . TYR A 1 90 ? -13.456 3.340 -8.897 1.00 59.19 90 TYR A N 1
ATOM 673 C CA . TYR A 1 90 ? -12.443 3.284 -9.946 1.00 59.19 90 TYR A CA 1
ATOM 674 C C . TYR A 1 90 ? -12.970 3.813 -11.278 1.00 59.19 90 TYR A C 1
ATOM 676 O O . TYR A 1 90 ? -12.235 4.489 -11.984 1.00 59.19 90 TYR A O 1
ATOM 684 N N . GLN A 1 91 ? -14.237 3.594 -11.622 1.00 59.25 91 GLN A N 1
ATOM 685 C CA . GLN A 1 91 ? -14.798 4.116 -12.871 1.00 59.25 91 GLN A CA 1
ATOM 686 C C . GLN A 1 91 ? -15.119 5.618 -12.807 1.00 59.25 91 GLN A C 1
ATOM 688 O O . GLN A 1 91 ? -14.946 6.314 -13.806 1.00 59.25 91 GLN A O 1
ATOM 693 N N . PHE A 1 92 ? -15.554 6.132 -11.651 1.00 58.16 92 PHE A N 1
ATOM 694 C CA . PHE A 1 92 ? -15.940 7.542 -11.485 1.00 58.16 92 PHE A CA 1
ATOM 695 C C . PHE A 1 92 ? -14.764 8.488 -11.224 1.00 58.16 92 PHE A C 1
ATOM 697 O O . PHE A 1 92 ? -14.765 9.621 -11.706 1.00 58.16 92 PHE A O 1
ATOM 704 N N . TYR A 1 93 ? -13.787 8.045 -10.434 1.00 57.78 93 TYR A N 1
ATOM 705 C CA . TYR A 1 93 ? -12.642 8.848 -10.003 1.00 57.78 93 TYR A CA 1
ATOM 706 C C . TYR A 1 93 ? -11.391 8.613 -10.819 1.00 57.78 93 TYR A C 1
ATOM 708 O O . TYR A 1 93 ? -10.439 9.381 -10.652 1.00 57.78 93 TYR A O 1
ATOM 716 N N . ARG A 1 94 ? -11.369 7.596 -11.692 1.00 57.72 94 ARG A N 1
ATOM 717 C CA . ARG A 1 94 ? -10.342 7.508 -12.723 1.00 57.72 94 ARG A CA 1
ATOM 718 C C . ARG A 1 94 ? -10.437 8.815 -13.502 1.00 57.72 94 ARG A C 1
ATOM 720 O O . ARG A 1 94 ? -11.411 9.018 -14.233 1.00 57.72 94 ARG A O 1
ATOM 727 N N . PRO A 1 95 ? -9.444 9.722 -13.371 1.00 52.84 95 PRO A N 1
ATOM 728 C CA . PRO A 1 95 ? -9.295 10.751 -14.384 1.00 52.84 95 PRO A CA 1
ATOM 729 C C . PRO A 1 95 ? -9.254 9.986 -15.701 1.00 52.84 95 PRO A C 1
ATOM 731 O O . PRO A 1 95 ? -8.776 8.852 -15.697 1.00 52.84 95 PRO A O 1
ATOM 734 N N . ALA A 1 96 ? -9.742 10.540 -16.808 1.00 47.50 96 ALA A N 1
ATOM 735 C CA . ALA A 1 96 ? -9.444 9.965 -18.113 1.00 47.50 96 ALA A CA 1
ATOM 736 C C . ALA A 1 96 ? -7.916 9.970 -18.266 1.00 47.50 96 ALA A C 1
ATOM 738 O O . ALA A 1 96 ? -7.330 10.919 -18.784 1.00 47.50 96 ALA A O 1
ATOM 739 N N . CYS A 1 97 ? -7.274 8.941 -17.720 1.00 42.66 97 CYS A N 1
ATOM 740 C CA . CYS A 1 97 ? -5.861 8.692 -17.705 1.00 42.66 97 CYS A CA 1
ATOM 741 C C . CYS A 1 97 ? -5.675 8.173 -19.109 1.00 42.66 97 CYS A C 1
ATOM 743 O O . CYS A 1 97 ? -5.733 6.982 -19.395 1.00 42.66 97 CYS A O 1
ATOM 745 N N . ARG A 1 98 ? -5.676 9.131 -20.035 1.00 46.22 98 ARG A N 1
ATOM 746 C CA . ARG A 1 98 ? -5.192 8.910 -21.366 1.00 46.22 98 ARG A CA 1
ATOM 747 C C . ARG A 1 98 ? -3.737 8.581 -21.103 1.00 46.22 98 ARG A C 1
ATOM 749 O O . ARG A 1 98 ? -2.924 9.490 -20.951 1.00 46.22 98 ARG A O 1
ATOM 756 N N . THR A 1 99 ? -3.420 7.295 -21.120 1.00 43.53 99 THR A N 1
ATOM 757 C CA . THR A 1 99 ? -2.258 6.795 -21.843 1.00 43.53 99 THR A CA 1
ATOM 758 C C . THR A 1 99 ? -2.361 7.353 -23.261 1.00 43.53 99 THR A C 1
ATOM 760 O O . THR A 1 99 ? -2.651 6.682 -24.243 1.00 43.53 99 THR A O 1
ATOM 763 N N . ARG A 1 100 ? -2.186 8.672 -23.397 1.00 40.53 100 ARG A N 1
ATOM 764 C CA . ARG A 1 100 ? -1.755 9.254 -24.640 1.00 40.53 100 ARG A CA 1
ATOM 765 C C . ARG A 1 100 ? -0.326 8.755 -24.669 1.00 40.53 100 ARG A C 1
ATOM 767 O O . ARG A 1 100 ? 0.549 9.387 -24.092 1.00 40.53 100 ARG A O 1
ATOM 774 N N . PHE A 1 101 ? -0.139 7.564 -25.239 1.00 42.56 101 PHE A N 1
ATOM 775 C CA . PHE A 1 101 ? 1.078 7.230 -25.948 1.00 42.56 101 PHE A CA 1
ATOM 776 C C . PHE A 1 101 ? 1.361 8.487 -26.761 1.00 42.56 101 PHE A C 1
ATOM 778 O O . PHE A 1 101 ? 0.638 8.798 -27.710 1.00 42.56 101 PHE A O 1
ATOM 785 N N . ILE A 1 102 ? 2.235 9.352 -26.249 1.00 41.75 102 ILE A N 1
ATOM 786 C CA . ILE A 1 102 ? 2.584 10.563 -26.963 1.00 41.75 102 ILE A CA 1
ATOM 787 C C . ILE A 1 102 ? 3.386 10.005 -28.121 1.00 41.75 102 ILE A C 1
ATOM 789 O O . ILE A 1 102 ? 4.547 9.658 -27.946 1.00 41.75 102 ILE A O 1
ATOM 793 N N . GLU A 1 103 ? 2.742 9.870 -29.280 1.00 40.50 103 GLU A N 1
ATOM 794 C CA . GLU A 1 103 ? 3.301 9.295 -30.510 1.00 40.50 103 GLU A CA 1
ATOM 795 C C . GLU A 1 103 ? 4.604 9.981 -30.969 1.00 40.50 103 GLU A C 1
ATOM 797 O O . GLU A 1 103 ? 5.171 9.586 -31.976 1.00 40.50 103 GLU A O 1
ATOM 802 N N . ASN A 1 104 ? 5.099 10.999 -30.253 1.00 39.50 104 ASN A N 1
ATOM 803 C CA . ASN A 1 104 ? 6.231 11.825 -30.648 1.00 39.50 104 ASN A CA 1
ATOM 804 C C . ASN A 1 104 ? 7.168 12.265 -29.503 1.00 39.50 104 ASN A C 1
ATOM 806 O O . ASN A 1 104 ? 7.965 13.172 -29.734 1.00 39.50 104 ASN A O 1
ATOM 810 N N . ASP A 1 105 ? 7.116 11.677 -28.298 1.00 43.25 105 ASP A N 1
ATOM 811 C CA . ASP A 1 105 ? 8.160 11.939 -27.288 1.00 43.25 105 ASP A CA 1
ATOM 812 C C . ASP A 1 105 ? 9.050 10.703 -27.114 1.00 43.25 105 ASP A C 1
ATOM 814 O O . ASP A 1 105 ? 8.680 9.714 -26.487 1.00 43.25 105 ASP A O 1
ATOM 818 N N . SER A 1 106 ? 10.245 10.754 -27.706 1.00 42.47 106 SER A N 1
ATOM 819 C CA . SER A 1 106 ? 11.263 9.693 -27.694 1.00 42.47 106 SER A CA 1
ATOM 820 C C . SER A 1 106 ? 11.824 9.380 -26.296 1.00 42.47 106 SER A C 1
ATOM 822 O O . SER A 1 106 ? 12.727 8.551 -26.159 1.00 42.47 106 SER A O 1
ATOM 824 N N . ARG A 1 107 ? 11.309 10.028 -25.245 1.00 47.06 107 ARG A N 1
ATOM 825 C CA . ARG A 1 107 ? 11.636 9.784 -23.837 1.00 47.06 107 ARG A CA 1
ATOM 826 C C . ARG A 1 107 ? 10.916 8.527 -23.331 1.00 47.06 107 ARG A C 1
ATOM 828 O O . ARG A 1 107 ? 9.955 8.589 -22.579 1.00 47.06 107 ARG A O 1
ATOM 835 N N . ARG A 1 108 ? 11.409 7.382 -23.816 1.00 51.38 108 ARG A N 1
ATOM 836 C CA . ARG A 1 108 ? 11.271 6.010 -23.283 1.00 51.38 108 ARG A CA 1
ATOM 837 C C . ARG A 1 108 ? 9.933 5.676 -22.609 1.00 51.38 108 ARG A C 1
ATOM 839 O O . ARG A 1 108 ? 9.843 5.466 -21.400 1.00 51.38 108 ARG A O 1
ATOM 846 N N . ILE A 1 109 ? 8.926 5.514 -23.457 1.00 53.06 109 ILE A N 1
ATOM 847 C CA . ILE A 1 109 ? 7.726 4.721 -23.181 1.00 53.06 109 ILE A CA 1
ATOM 848 C C . ILE A 1 109 ? 8.187 3.275 -22.906 1.00 53.06 109 ILE A C 1
ATOM 850 O O . ILE A 1 109 ? 8.978 2.741 -23.686 1.00 53.06 109 ILE A O 1
ATOM 854 N N . ILE A 1 110 ? 7.738 2.655 -21.803 1.00 55.12 110 ILE A N 1
ATOM 855 C CA . ILE A 1 110 ? 7.866 1.197 -21.606 1.00 55.12 110 ILE A CA 1
ATOM 856 C C . ILE A 1 110 ? 7.291 0.557 -22.866 1.00 55.12 110 ILE A C 1
ATOM 858 O O . ILE A 1 110 ? 6.124 0.796 -23.174 1.00 55.12 110 ILE A O 1
ATOM 862 N N . SER A 1 111 ? 8.096 -0.181 -23.634 1.00 60.53 111 SER A N 1
ATOM 863 C CA . SER A 1 111 ? 7.580 -0.753 -24.876 1.00 60.53 111 SER A CA 1
ATOM 864 C C . SER A 1 111 ? 6.408 -1.686 -24.555 1.00 60.53 111 SER A C 1
ATOM 866 O O . SER A 1 111 ? 6.377 -2.299 -23.486 1.00 60.53 111 SER A O 1
ATOM 868 N N . ASP A 1 112 ? 5.449 -1.840 -25.470 1.00 60.34 112 ASP A N 1
ATOM 869 C CA . ASP A 1 112 ? 4.323 -2.768 -25.263 1.00 60.34 112 ASP A CA 1
ATOM 870 C C . ASP A 1 112 ? 4.804 -4.193 -24.919 1.00 60.34 112 ASP A C 1
ATOM 872 O O . ASP A 1 112 ? 4.126 -4.942 -24.212 1.00 60.34 112 ASP A O 1
ATOM 876 N N . LEU A 1 113 ? 6.005 -4.555 -25.387 1.00 64.12 113 LEU A N 1
ATOM 877 C CA . LEU A 1 113 ? 6.677 -5.811 -25.074 1.00 64.12 113 LEU A CA 1
ATOM 878 C C . LEU A 1 113 ? 7.171 -5.865 -23.621 1.00 64.12 113 LEU A C 1
ATOM 880 O O . LEU A 1 113 ? 6.972 -6.877 -22.951 1.00 64.12 113 LEU A O 1
ATOM 884 N N . ASP A 1 114 ? 7.772 -4.788 -23.120 1.00 67.44 114 ASP A N 1
ATOM 885 C CA . ASP A 1 114 ? 8.224 -4.698 -21.729 1.00 67.44 114 ASP A CA 1
ATOM 886 C C . ASP A 1 114 ? 7.027 -4.733 -20.773 1.00 67.44 114 ASP A C 1
ATOM 888 O O . ASP A 1 114 ? 7.020 -5.523 -19.833 1.00 67.44 114 ASP A O 1
ATOM 892 N N . ALA A 1 115 ? 5.957 -3.988 -21.070 1.00 65.31 115 ALA A N 1
ATOM 893 C CA . ALA A 1 115 ? 4.717 -4.012 -20.292 1.00 65.31 115 ALA A CA 1
ATOM 894 C C . ALA A 1 115 ? 4.083 -5.415 -20.251 1.00 65.31 115 ALA A C 1
ATOM 896 O O . ALA A 1 115 ? 3.633 -5.880 -19.201 1.00 65.31 115 ALA A O 1
ATOM 897 N N . ALA A 1 116 ? 4.079 -6.126 -21.382 1.00 67.75 116 ALA A N 1
ATOM 898 C CA . ALA A 1 116 ? 3.599 -7.502 -21.444 1.00 67.75 116 ALA A CA 1
ATOM 899 C C . ALA A 1 116 ? 4.471 -8.465 -20.619 1.00 67.75 116 ALA A C 1
ATOM 901 O O . ALA A 1 116 ? 3.931 -9.334 -19.933 1.00 67.75 116 ALA A O 1
ATOM 902 N N . ASN A 1 117 ? 5.796 -8.301 -20.639 1.00 73.06 117 ASN A N 1
ATOM 903 C CA . ASN A 1 117 ? 6.717 -9.121 -19.848 1.00 73.06 117 ASN A CA 1
ATOM 904 C C . ASN A 1 117 ? 6.547 -8.887 -18.342 1.00 73.06 117 ASN A C 1
ATOM 906 O O . ASN A 1 117 ? 6.513 -9.856 -17.582 1.00 73.06 117 ASN A O 1
ATOM 910 N N . ILE A 1 118 ? 6.352 -7.631 -17.922 1.00 71.00 118 ILE A N 1
ATOM 911 C CA . ILE A 1 118 ? 6.005 -7.291 -16.534 1.00 71.00 118 ILE A CA 1
ATOM 912 C C . ILE A 1 118 ? 4.723 -8.018 -16.134 1.00 71.00 118 ILE A C 1
ATOM 914 O O . ILE A 1 118 ? 4.659 -8.616 -15.063 1.00 71.00 118 ILE A O 1
ATOM 918 N N . ALA A 1 119 ? 3.710 -8.009 -17.005 1.00 70.00 119 ALA A N 1
ATOM 919 C CA . ALA A 1 119 ? 2.400 -8.576 -16.690 1.00 70.00 119 ALA A CA 1
ATOM 920 C C . ALA A 1 119 ? 2.521 -10.074 -16.438 1.00 70.00 119 ALA A C 1
ATOM 922 O O . ALA A 1 119 ? 1.972 -10.591 -15.468 1.00 70.00 119 ALA A O 1
ATOM 923 N N . ILE A 1 120 ? 3.281 -10.748 -17.303 1.00 76.38 120 ILE A N 1
ATOM 924 C CA . ILE A 1 120 ? 3.562 -12.175 -17.203 1.00 76.38 120 ILE A CA 1
ATOM 925 C C . ILE A 1 120 ? 4.329 -12.475 -15.919 1.00 76.38 120 ILE A C 1
ATOM 927 O O . ILE A 1 120 ? 3.951 -13.401 -15.205 1.00 76.38 120 ILE A O 1
ATOM 931 N N . GLU A 1 121 ? 5.380 -11.719 -15.603 1.00 76.31 121 GLU A N 1
ATOM 932 C CA . GLU A 1 121 ? 6.192 -11.996 -14.417 1.00 76.31 121 GLU A CA 1
ATOM 933 C C . GLU A 1 121 ? 5.419 -11.718 -13.125 1.00 76.31 121 GLU A C 1
ATOM 935 O O . GLU A 1 121 ? 5.413 -12.567 -12.230 1.00 76.31 121 GLU A O 1
ATOM 940 N N . VAL A 1 122 ? 4.688 -10.602 -13.039 1.00 75.69 122 VAL A N 1
ATOM 941 C CA . VAL A 1 122 ? 3.826 -10.321 -11.884 1.00 75.69 122 VAL A CA 1
ATOM 942 C C . VAL A 1 122 ? 2.761 -11.405 -11.755 1.00 75.69 122 VAL A C 1
ATOM 944 O O . VAL A 1 122 ? 2.647 -11.993 -10.684 1.00 75.69 122 VAL A O 1
ATOM 947 N N . GLN A 1 123 ? 2.059 -11.764 -12.834 1.00 80.06 123 GLN A N 1
ATOM 948 C CA . GLN A 1 123 ? 1.073 -12.847 -12.813 1.00 80.06 123 GLN A CA 1
ATOM 949 C C . GLN A 1 123 ? 1.688 -14.180 -12.381 1.00 80.06 123 GLN A C 1
ATOM 951 O O . GLN A 1 123 ? 1.092 -14.913 -11.594 1.00 80.06 123 GLN A O 1
ATOM 956 N N . ARG A 1 124 ? 2.892 -14.508 -12.853 1.00 82.06 124 ARG A N 1
ATOM 957 C CA . ARG A 1 124 ? 3.594 -15.743 -12.490 1.00 82.06 124 ARG A CA 1
ATOM 958 C C . ARG A 1 124 ? 3.954 -15.781 -11.004 1.00 82.06 124 ARG A C 1
ATOM 960 O O . ARG A 1 124 ? 3.938 -16.856 -10.407 1.00 82.06 124 ARG A O 1
ATOM 967 N N . ARG A 1 125 ? 4.309 -14.636 -10.417 1.00 77.75 125 ARG A N 1
ATOM 968 C CA . ARG A 1 125 ? 4.741 -14.518 -9.015 1.00 77.75 125 ARG A CA 1
ATOM 969 C C . ARG A 1 125 ? 3.579 -14.389 -8.038 1.00 77.75 125 ARG A C 1
ATOM 971 O O . ARG A 1 125 ? 3.637 -14.980 -6.964 1.00 77.75 125 ARG A O 1
ATOM 978 N N . THR A 1 126 ? 2.554 -13.620 -8.390 1.00 75.62 126 THR A N 1
ATOM 979 C CA . THR A 1 126 ? 1.439 -13.275 -7.494 1.00 75.62 126 THR A CA 1
ATOM 980 C C . THR A 1 126 ? 0.171 -14.074 -7.788 1.00 75.62 126 THR A C 1
ATOM 982 O O . THR A 1 126 ? -0.720 -14.137 -6.945 1.00 75.62 126 THR A O 1
ATOM 985 N N . GLY A 1 127 ? 0.063 -14.680 -8.974 1.00 80.06 127 GLY A N 1
ATOM 986 C CA . GLY A 1 127 ? -1.174 -15.280 -9.480 1.00 80.06 127 GLY A CA 1
ATOM 987 C C . GLY A 1 127 ? -2.200 -14.255 -9.977 1.00 80.06 127 GLY A C 1
ATOM 988 O O . GLY A 1 127 ? -3.261 -14.649 -10.460 1.00 80.06 127 GLY A O 1
ATOM 989 N N . TYR A 1 128 ? -1.907 -12.955 -9.877 1.00 82.62 128 TYR A N 1
ATOM 990 C CA . TYR A 1 128 ? -2.835 -11.888 -10.237 1.00 82.62 128 TYR A CA 1
ATOM 991 C C . TYR A 1 128 ? -2.756 -11.538 -11.723 1.00 82.62 128 TYR A C 1
ATOM 993 O O . TYR A 1 128 ? -1.680 -11.300 -12.268 1.00 82.62 128 TYR A O 1
ATOM 1001 N N . CYS A 1 129 ? -3.913 -11.468 -12.377 1.00 79.69 129 CYS A N 1
ATOM 1002 C CA . CYS A 1 129 ? -4.027 -11.012 -13.758 1.00 79.69 129 CYS A CA 1
ATOM 1003 C C . CYS A 1 129 ? -4.579 -9.589 -13.760 1.00 79.69 129 CYS A C 1
ATOM 1005 O O . CYS A 1 129 ? -5.733 -9.388 -13.386 1.00 79.69 129 CYS A O 1
ATOM 1007 N N . PHE A 1 130 ? -3.786 -8.621 -14.217 1.00 74.75 130 PHE A N 1
ATOM 1008 C CA . PHE A 1 130 ? -4.255 -7.243 -14.341 1.00 74.75 130 PHE A CA 1
ATOM 1009 C C . PHE A 1 130 ? -5.435 -7.154 -15.307 1.00 74.75 130 PHE A C 1
ATOM 1011 O O . PHE A 1 130 ? -5.316 -7.512 -16.483 1.00 74.75 130 PHE A O 1
ATOM 1018 N N . ALA A 1 131 ? -6.559 -6.637 -14.810 1.00 74.00 131 ALA A N 1
ATOM 1019 C CA . ALA A 1 131 ? -7.687 -6.252 -15.651 1.00 74.00 131 ALA A CA 1
ATOM 1020 C C . ALA A 1 131 ? -7.328 -5.040 -16.525 1.00 74.00 131 ALA A C 1
ATOM 1022 O O . ALA A 1 131 ? -7.742 -4.958 -17.679 1.00 74.00 131 ALA A O 1
ATOM 1023 N N . ASP A 1 132 ? -6.516 -4.134 -15.977 1.00 74.19 132 ASP A N 1
ATOM 1024 C CA . ASP A 1 132 ? -6.028 -2.942 -16.651 1.00 74.19 132 ASP A CA 1
ATOM 1025 C C . ASP A 1 132 ? -4.499 -2.945 -16.728 1.00 74.19 132 ASP A C 1
ATOM 1027 O O . ASP A 1 132 ? -3.802 -2.872 -15.715 1.00 74.19 132 ASP A O 1
ATOM 1031 N N . ARG A 1 133 ? -3.974 -3.030 -17.952 1.00 72.50 133 ARG A N 1
ATOM 1032 C CA . ARG A 1 133 ? -2.530 -3.056 -18.204 1.00 72.50 133 ARG A CA 1
ATOM 1033 C C . ARG A 1 133 ? -1.881 -1.679 -18.078 1.00 72.50 133 ARG A C 1
ATOM 1035 O O . ARG A 1 133 ? -0.669 -1.619 -17.907 1.00 72.50 133 ARG A O 1
ATOM 1042 N N . ASP A 1 134 ? -2.648 -0.591 -18.098 1.00 73.31 134 ASP A N 1
ATOM 1043 C CA . ASP A 1 134 ? -2.088 0.754 -17.942 1.00 73.31 134 ASP A CA 1
ATOM 1044 C C . ASP A 1 134 ? -1.551 0.967 -16.521 1.00 73.31 134 ASP A C 1
ATOM 1046 O O . ASP A 1 134 ? -0.520 1.614 -16.337 1.00 73.31 134 ASP A O 1
ATOM 1050 N N . LEU A 1 135 ? -2.202 0.376 -15.512 1.00 77.75 135 LEU A N 1
ATOM 1051 C CA . LEU A 1 135 ? -1.752 0.429 -14.114 1.00 77.75 135 LEU A CA 1
ATOM 1052 C C . LEU A 1 135 ? -0.388 -0.245 -13.927 1.00 77.75 135 LEU A C 1
ATOM 1054 O O . LEU A 1 135 ? 0.445 0.214 -13.148 1.00 77.75 135 LEU A O 1
ATOM 1058 N N . LEU A 1 136 ? -0.140 -1.298 -14.703 1.00 73.75 136 LEU A N 1
ATOM 1059 C CA . LEU A 1 136 ? 1.116 -2.032 -14.702 1.00 73.75 136 LEU A CA 1
ATOM 1060 C C . LEU A 1 136 ? 2.273 -1.237 -15.312 1.00 73.75 136 LEU A C 1
ATOM 1062 O O . LEU A 1 136 ? 3.420 -1.446 -14.938 1.00 73.75 136 LEU A O 1
ATOM 1066 N N . VAL A 1 137 ? 1.980 -0.337 -16.250 1.00 72.38 137 VAL A N 1
ATOM 1067 C CA . VAL A 1 137 ? 2.971 0.592 -16.809 1.00 72.38 137 VAL A CA 1
ATOM 1068 C C . VAL A 1 137 ? 3.222 1.736 -15.827 1.00 72.38 137 VAL A C 1
ATOM 1070 O O . VAL A 1 137 ? 4.360 2.168 -15.659 1.00 72.38 137 VAL A O 1
ATOM 1073 N N . GLN A 1 138 ? 2.180 2.213 -15.142 1.00 75.31 138 GLN A N 1
ATOM 1074 C CA . GLN A 1 138 ? 2.275 3.350 -14.224 1.00 75.31 138 GLN A CA 1
ATOM 1075 C C . GLN A 1 138 ? 3.035 3.021 -12.932 1.00 75.31 138 GLN A C 1
ATOM 1077 O O . GLN A 1 138 ? 3.877 3.814 -12.519 1.00 75.31 138 GLN A O 1
ATOM 1082 N N . ALA A 1 139 ? 2.784 1.863 -12.315 1.00 78.50 139 ALA A N 1
ATOM 1083 C CA . ALA A 1 139 ? 3.405 1.475 -11.044 1.00 78.50 139 ALA A CA 1
ATOM 1084 C C . ALA A 1 139 ? 4.956 1.455 -11.050 1.00 78.50 139 ALA A C 1
ATOM 1086 O O . ALA A 1 139 ? 5.554 2.039 -10.150 1.00 78.50 139 ALA A O 1
ATOM 1087 N N . PRO A 1 140 ? 5.644 0.860 -12.046 1.00 72.56 140 PRO A N 1
ATOM 1088 C CA . PRO A 1 140 ? 7.106 0.8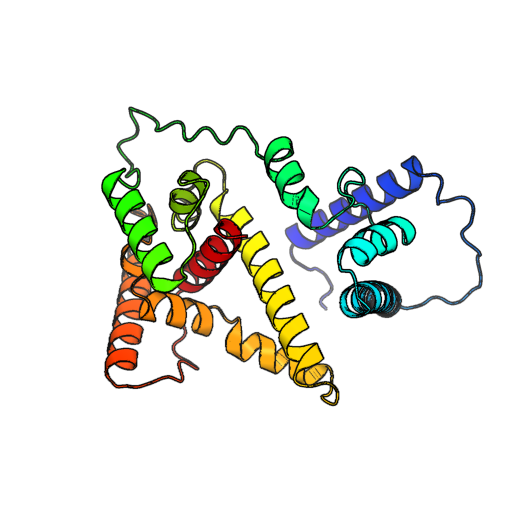69 -12.133 1.00 72.56 140 PRO A CA 1
ATOM 1089 C C . PRO A 1 140 ? 7.698 2.143 -12.758 1.00 72.56 140 PRO A C 1
ATOM 1091 O O . PRO A 1 140 ? 8.919 2.231 -12.905 1.00 72.56 140 PRO A O 1
ATOM 1094 N N . SER A 1 141 ? 6.872 3.123 -13.151 1.00 69.44 141 SER A N 1
ATOM 1095 C CA . SER A 1 141 ? 7.334 4.366 -13.787 1.00 69.44 141 SER A CA 1
ATOM 1096 C C . SER A 1 141 ? 7.631 5.426 -12.736 1.00 69.44 141 SER A C 1
ATOM 1098 O O . SER A 1 141 ? 6.701 5.960 -12.141 1.00 69.44 141 SER A O 1
ATOM 1100 N N . HIS A 1 142 ? 8.893 5.769 -12.491 1.00 65.62 142 HIS A N 1
ATOM 1101 C CA . HIS A 1 142 ? 9.260 6.762 -11.471 1.00 65.62 142 HIS A CA 1
ATOM 1102 C C . HIS A 1 142 ? 8.535 8.117 -11.642 1.00 65.62 142 HIS A C 1
ATOM 1104 O O . HIS A 1 142 ? 8.102 8.504 -12.724 1.00 65.62 142 HIS A O 1
ATOM 1110 N N . GLN A 1 143 ? 8.428 8.891 -10.558 1.00 60.22 143 GLN A N 1
ATOM 1111 C CA . GLN A 1 143 ? 7.744 10.198 -10.519 1.00 60.22 143 GLN A CA 1
ATOM 1112 C C . GLN A 1 143 ? 8.148 11.185 -11.633 1.00 60.22 143 GLN A C 1
ATOM 1114 O O . GLN A 1 143 ? 7.345 12.036 -12.005 1.00 60.22 143 GLN A O 1
ATOM 1119 N N . SER A 1 144 ? 9.377 11.089 -12.152 1.00 54.62 144 SER A N 1
ATOM 1120 C CA . SER A 1 144 ? 9.885 11.920 -13.253 1.00 54.62 144 SER A CA 1
ATOM 1121 C C . SER A 1 144 ? 9.388 11.478 -14.632 1.00 54.62 144 SER A C 1
ATOM 1123 O O . SER A 1 144 ? 9.366 12.296 -15.546 1.00 54.62 144 SER A O 1
ATOM 1125 N N . SER A 1 145 ? 8.997 10.211 -14.789 1.00 55.81 145 SER A N 1
ATOM 1126 C CA . SER A 1 145 ? 8.475 9.628 -16.031 1.00 55.81 145 SER A CA 1
ATOM 1127 C C . SER A 1 145 ? 6.954 9.461 -16.028 1.00 55.81 145 SER A C 1
ATOM 1129 O O . SER A 1 145 ? 6.351 9.315 -17.091 1.00 55.81 145 SER A O 1
ATOM 1131 N N . SER A 1 146 ? 6.300 9.534 -14.864 1.00 57.69 146 SER A N 1
ATOM 1132 C CA . SER A 1 146 ? 4.838 9.529 -14.782 1.00 57.69 146 SER A CA 1
ATOM 1133 C C . SER A 1 146 ? 4.250 10.842 -15.320 1.00 57.69 146 SER A C 1
ATOM 1135 O O . SER A 1 146 ? 4.533 11.917 -14.792 1.00 57.69 146 SER A O 1
ATOM 1137 N N . ILE A 1 147 ? 3.400 10.754 -16.349 1.00 53.41 147 ILE A N 1
ATOM 1138 C CA . ILE A 1 147 ? 2.809 11.904 -17.067 1.00 53.41 147 ILE A CA 1
ATOM 1139 C C . ILE A 1 147 ? 1.946 12.800 -16.147 1.00 53.41 147 ILE A C 1
ATOM 1141 O O . ILE A 1 147 ? 1.748 13.979 -16.436 1.00 53.41 147 ILE A O 1
ATOM 1145 N N . ASP A 1 148 ? 1.446 12.269 -15.030 1.00 60.41 148 ASP A N 1
ATOM 1146 C CA . ASP A 1 148 ? 0.470 12.921 -14.146 1.00 60.41 148 ASP A CA 1
ATOM 1147 C C . ASP A 1 148 ? 0.700 12.671 -12.639 1.00 60.41 148 ASP A C 1
ATOM 1149 O O . ASP A 1 148 ? -0.161 12.996 -11.818 1.00 60.41 148 ASP A O 1
ATOM 1153 N N . GLY A 1 149 ? 1.835 12.080 -12.246 1.00 61.84 149 GLY A N 1
ATOM 1154 C CA . GLY A 1 149 ? 2.065 11.670 -10.855 1.00 61.84 149 GLY A CA 1
ATOM 1155 C C . GLY A 1 149 ? 1.223 10.465 -10.414 1.00 61.84 149 GLY A C 1
ATOM 1156 O O . GLY A 1 149 ? 1.080 10.234 -9.211 1.00 61.84 149 GLY A O 1
ATOM 1157 N N . SER A 1 150 ? 0.664 9.704 -11.360 1.00 67.81 150 SER A N 1
ATOM 1158 C CA . SER A 1 150 ? -0.077 8.457 -11.117 1.00 67.81 150 SER A CA 1
ATOM 1159 C C . SER A 1 150 ? 0.680 7.472 -10.236 1.00 67.81 150 SER A C 1
ATOM 1161 O O . SER A 1 150 ? 0.072 6.941 -9.310 1.00 67.81 150 SER A O 1
ATOM 1163 N N . ASN A 1 151 ? 1.991 7.291 -10.443 1.00 76.81 151 ASN A N 1
ATOM 1164 C CA . ASN A 1 151 ? 2.786 6.389 -9.607 1.00 76.81 151 ASN A CA 1
ATOM 1165 C C . ASN A 1 151 ? 2.682 6.767 -8.120 1.00 76.81 151 ASN A C 1
ATOM 1167 O O . ASN A 1 151 ? 2.226 5.961 -7.328 1.00 76.81 151 ASN A O 1
ATOM 1171 N N . LYS A 1 152 ? 2.937 8.024 -7.740 1.00 81.19 152 LYS A N 1
ATOM 1172 C CA . LYS A 1 152 ? 2.825 8.462 -6.333 1.00 81.19 152 LYS A CA 1
ATOM 1173 C C . LYS A 1 152 ? 1.440 8.246 -5.722 1.00 81.19 152 LYS A C 1
ATOM 1175 O O . LYS A 1 152 ? 1.301 8.091 -4.513 1.00 81.19 152 LYS A O 1
ATOM 1180 N N . ARG A 1 153 ? 0.386 8.294 -6.542 1.00 83.62 153 ARG A N 1
ATOM 1181 C CA . ARG A 1 153 ? -0.977 7.996 -6.082 1.00 83.62 153 ARG A CA 1
ATOM 1182 C C . ARG A 1 153 ? -1.157 6.500 -5.834 1.00 83.62 153 ARG A C 1
ATOM 1184 O O . ARG A 1 153 ? -1.829 6.147 -4.869 1.00 83.62 153 ARG A O 1
ATOM 1191 N N . LEU A 1 154 ? -0.569 5.659 -6.684 1.00 85.62 154 LEU A N 1
ATOM 1192 C CA . LEU A 1 154 ? -0.530 4.209 -6.503 1.00 85.62 154 LEU A CA 1
ATOM 1193 C C . LEU A 1 154 ? 0.349 3.821 -5.309 1.00 85.62 154 LEU A C 1
ATOM 1195 O O . LEU A 1 154 ? -0.083 2.995 -4.522 1.00 85.62 154 LEU A O 1
ATOM 1199 N N . GLU A 1 155 ? 1.515 4.444 -5.132 1.00 89.94 155 GLU A N 1
ATOM 1200 C CA . GLU A 1 155 ? 2.397 4.302 -3.961 1.00 89.94 155 GLU A CA 1
ATOM 1201 C C . GLU A 1 155 ? 1.616 4.591 -2.676 1.00 89.94 155 GLU A C 1
ATOM 1203 O O . GLU A 1 155 ? 1.495 3.729 -1.811 1.00 89.94 155 GLU A O 1
ATOM 1208 N N . LEU A 1 156 ? 0.969 5.761 -2.603 1.00 87.94 156 LEU A N 1
ATOM 1209 C CA . LEU A 1 156 ? 0.150 6.146 -1.455 1.00 87.94 156 LEU A CA 1
ATOM 1210 C C . LEU A 1 156 ? -0.982 5.145 -1.177 1.00 87.94 156 LEU A C 1
ATOM 1212 O O . LEU A 1 156 ? -1.254 4.819 -0.023 1.00 87.94 156 LEU A O 1
ATOM 1216 N N . LEU A 1 157 ? -1.674 4.685 -2.223 1.00 87.44 157 LEU A N 1
ATOM 1217 C CA . LEU A 1 157 ? -2.738 3.692 -2.083 1.00 87.44 157 LEU A CA 1
ATOM 1218 C C . LEU A 1 157 ? -2.179 2.352 -1.589 1.00 87.44 157 LEU A C 1
ATOM 1220 O O . LEU A 1 157 ? -2.740 1.748 -0.677 1.00 87.44 157 LEU A O 1
ATOM 1224 N N . GLY A 1 158 ? -1.068 1.911 -2.170 1.00 90.75 158 GLY A N 1
ATOM 1225 C CA . GLY A 1 158 ? -0.394 0.668 -1.840 1.00 90.75 158 GLY A CA 1
ATOM 1226 C C . GLY A 1 158 ? 0.133 0.630 -0.415 1.00 90.75 158 GLY A C 1
ATOM 1227 O O . GLY A 1 158 ? -0.080 -0.375 0.260 1.00 90.75 158 GLY A O 1
ATOM 1228 N N . ASP A 1 159 ? 0.730 1.718 0.076 1.00 93.06 159 ASP A N 1
ATOM 1229 C CA . ASP A 1 159 ? 1.148 1.853 1.477 1.00 93.06 159 ASP A CA 1
ATOM 1230 C C . ASP A 1 159 ? -0.053 1.649 2.413 1.00 93.06 159 ASP A C 1
ATOM 1232 O O . ASP A 1 159 ? -0.045 0.761 3.266 1.00 93.06 159 ASP A O 1
ATOM 1236 N N . VAL A 1 160 ? -1.166 2.355 2.175 1.00 91.00 160 VAL A N 1
ATOM 1237 C CA . VAL A 1 160 ? -2.388 2.206 2.988 1.00 91.00 160 VAL A CA 1
ATOM 1238 C C . VAL A 1 160 ? -2.953 0.780 2.930 1.00 91.00 160 VAL A C 1
ATOM 1240 O O . VAL A 1 160 ? -3.376 0.242 3.959 1.00 91.00 160 VAL A O 1
ATOM 1243 N N . VAL A 1 161 ? -2.954 0.143 1.757 1.00 90.62 161 VAL A N 1
ATOM 1244 C CA . VAL A 1 161 ? -3.410 -1.247 1.589 1.00 90.62 161 VAL A CA 1
ATOM 1245 C C . VAL A 1 161 ? -2.501 -2.217 2.348 1.00 90.62 161 VAL A C 1
ATOM 1247 O O . VAL A 1 161 ? -2.999 -3.082 3.075 1.00 90.62 161 VAL A O 1
ATOM 1250 N N . LEU A 1 162 ? -1.179 -2.066 2.243 1.00 92.69 162 LEU A N 1
ATOM 1251 C CA . LEU A 1 162 ? -0.205 -2.877 2.975 1.00 92.69 162 LEU A CA 1
ATOM 1252 C C . LEU A 1 162 ? -0.370 -2.708 4.484 1.00 92.69 162 LEU A C 1
ATOM 1254 O O . LEU A 1 162 ? -0.441 -3.704 5.210 1.00 92.69 162 LEU A O 1
ATOM 1258 N N . GLU A 1 163 ? -0.493 -1.467 4.957 1.00 92.25 163 GLU A N 1
ATOM 1259 C CA . GLU A 1 163 ? -0.760 -1.153 6.358 1.00 92.25 163 GLU A CA 1
ATOM 1260 C C . GLU A 1 163 ? -2.021 -1.850 6.865 1.00 92.25 163 GLU A C 1
ATOM 1262 O O . GLU A 1 163 ? -2.008 -2.447 7.945 1.00 92.25 163 GLU A O 1
ATOM 1267 N N . PHE A 1 164 ? -3.098 -1.798 6.083 1.00 89.69 164 PHE A N 1
ATOM 1268 C CA . PHE A 1 164 ? -4.374 -2.410 6.423 1.00 89.69 164 PHE A CA 1
ATOM 1269 C C . PHE A 1 164 ? -4.276 -3.937 6.512 1.00 89.69 164 PHE A C 1
ATOM 1271 O O . PHE A 1 164 ? -4.666 -4.521 7.528 1.00 89.69 164 PHE A O 1
ATOM 1278 N N . VAL A 1 165 ? -3.703 -4.589 5.496 1.00 90.06 165 VAL A N 1
ATOM 1279 C CA . VAL A 1 165 ? -3.531 -6.052 5.461 1.00 90.06 165 VAL A CA 1
ATOM 1280 C C . VAL A 1 165 ? -2.652 -6.525 6.620 1.00 90.06 165 VAL A C 1
ATOM 1282 O O . VAL A 1 165 ? -2.992 -7.489 7.314 1.00 90.06 165 VAL A O 1
ATOM 1285 N N . VAL A 1 166 ? -1.548 -5.824 6.885 1.00 91.50 166 VAL A N 1
ATOM 1286 C CA . VAL A 1 166 ? -0.642 -6.121 8.002 1.00 91.50 166 VAL A CA 1
ATOM 1287 C C . VAL A 1 166 ? -1.323 -5.903 9.351 1.00 91.50 166 VAL A C 1
ATOM 1289 O O . VAL A 1 166 ? -1.165 -6.736 10.247 1.00 91.50 166 VAL A O 1
ATOM 1292 N N . ALA A 1 167 ? -2.105 -4.833 9.508 1.00 89.62 167 ALA A N 1
ATOM 1293 C CA . ALA A 1 167 ? -2.860 -4.565 10.729 1.00 89.62 167 ALA A CA 1
ATOM 1294 C C . ALA A 1 167 ? -3.895 -5.661 11.008 1.00 89.62 167 ALA A C 1
ATOM 1296 O O . ALA A 1 167 ? -3.957 -6.160 12.133 1.00 89.62 167 ALA A O 1
ATOM 1297 N N . LEU A 1 168 ? -4.657 -6.082 9.994 1.00 88.06 168 LEU A N 1
ATOM 1298 C CA . LEU A 1 168 ? -5.620 -7.178 10.117 1.00 88.06 168 LEU A CA 1
ATOM 1299 C C . LEU A 1 168 ? -4.938 -8.500 10.469 1.00 88.06 168 LEU A C 1
ATOM 1301 O O . LEU A 1 168 ? -5.362 -9.187 11.403 1.00 88.06 168 LEU A O 1
ATOM 1305 N N . HIS A 1 169 ? -3.855 -8.842 9.765 1.00 88.88 169 HIS A N 1
ATOM 1306 C CA . HIS A 1 169 ? -3.077 -10.042 10.060 1.00 88.88 169 HIS A CA 1
ATOM 1307 C C . HIS A 1 169 ? -2.575 -10.032 11.506 1.00 88.88 169 HIS A C 1
ATOM 1309 O O . HIS A 1 169 ? -2.733 -11.016 12.232 1.00 88.88 169 HIS A O 1
ATOM 1315 N N . TYR A 1 170 ? -1.995 -8.910 11.935 1.00 89.75 170 TYR A N 1
ATOM 1316 C CA . TYR A 1 170 ? -1.446 -8.765 13.273 1.00 89.75 170 TYR A CA 1
ATOM 1317 C C . TYR A 1 170 ? -2.531 -8.857 14.349 1.00 89.75 170 TYR A C 1
ATOM 1319 O O . TYR A 1 170 ? -2.355 -9.586 15.325 1.00 89.75 170 TYR A O 1
ATOM 1327 N N . TYR A 1 171 ? -3.664 -8.177 14.151 1.00 87.31 171 TYR A N 1
ATOM 1328 C CA . TYR A 1 171 ? -4.789 -8.173 15.086 1.00 87.31 171 TYR A CA 1
ATOM 1329 C C . TYR A 1 171 ? -5.311 -9.588 15.364 1.00 87.31 171 TYR A C 1
ATOM 1331 O O . TYR A 1 171 ? -5.493 -9.966 16.521 1.00 87.31 171 TYR A O 1
ATOM 1339 N N . HIS A 1 172 ? -5.506 -10.395 14.318 1.00 87.31 172 HIS A N 1
ATOM 1340 C CA . HIS A 1 172 ? -6.024 -11.756 14.471 1.00 87.31 172 HIS A CA 1
ATOM 1341 C C . HIS A 1 172 ? -4.977 -12.752 14.970 1.00 87.31 172 HIS A C 1
ATOM 1343 O O . HIS A 1 172 ? -5.306 -13.655 15.740 1.00 87.31 172 HIS A O 1
ATOM 1349 N N . LYS A 1 173 ? -3.720 -12.612 14.542 1.00 88.94 173 LYS A N 1
ATOM 1350 C CA . LYS A 1 173 ? -2.655 -13.561 14.887 1.00 88.94 173 LYS A CA 1
ATOM 1351 C C . LYS A 1 173 ? -2.071 -13.331 16.281 1.00 88.94 173 LYS A C 1
ATOM 1353 O O . LYS A 1 173 ? -1.619 -14.289 16.906 1.00 88.94 173 LYS A O 1
ATOM 1358 N N . TYR A 1 174 ? -2.092 -12.093 16.776 1.00 87.62 174 TYR A N 1
ATOM 1359 C CA . TYR A 1 174 ? -1.474 -11.702 18.046 1.00 87.62 174 TYR A CA 1
ATOM 1360 C C . TYR A 1 174 ? -2.456 -10.951 18.972 1.00 87.62 174 TYR A C 1
ATOM 1362 O O . TYR A 1 174 ? -2.192 -9.817 19.363 1.00 87.62 174 TYR A O 1
ATOM 1370 N N . PRO A 1 175 ? -3.577 -11.565 19.400 1.00 82.94 175 PRO A N 1
ATOM 1371 C CA . PRO A 1 175 ? -4.643 -10.873 20.141 1.00 82.94 175 PRO A CA 1
ATOM 1372 C C . PRO A 1 175 ? -4.245 -10.365 21.544 1.00 82.94 175 PRO A C 1
ATOM 1374 O O . PRO A 1 175 ? -4.995 -9.610 22.158 1.00 82.94 175 PRO A O 1
ATOM 1377 N N . GLY A 1 176 ? -3.093 -10.787 22.075 1.00 79.12 176 GLY A N 1
ATOM 1378 C CA . GLY A 1 176 ? -2.609 -10.432 23.416 1.00 79.12 176 GLY A CA 1
ATOM 1379 C C . GLY A 1 176 ? -1.374 -9.529 23.445 1.00 79.12 176 GLY A C 1
ATOM 1380 O O . GLY A 1 176 ? -0.828 -9.311 24.526 1.00 79.12 176 GLY A O 1
ATOM 1381 N N . THR A 1 177 ? -0.890 -9.041 22.298 1.00 78.44 177 THR A N 1
ATOM 1382 C CA . THR A 1 177 ? 0.328 -8.219 22.259 1.00 78.44 177 THR A CA 1
ATOM 1383 C C . THR A 1 177 ? 0.030 -6.730 22.484 1.00 78.44 177 THR A C 1
ATOM 1385 O O . THR A 1 177 ? -0.960 -6.194 21.976 1.00 78.44 177 THR A O 1
ATOM 1388 N N . PRO A 1 178 ? 0.881 -6.020 23.247 1.00 75.56 178 PRO A N 1
ATOM 1389 C CA . PRO A 1 178 ? 0.811 -4.571 23.386 1.00 75.56 178 PRO A CA 1
ATOM 1390 C C . PRO A 1 178 ? 0.827 -3.821 22.046 1.00 75.56 178 PRO A C 1
ATOM 1392 O O . PRO A 1 178 ? 1.502 -4.198 21.092 1.00 75.56 178 PRO A O 1
ATOM 1395 N N . THR A 1 179 ? 0.162 -2.663 21.999 1.00 69.44 179 THR A N 1
ATOM 1396 C CA . THR A 1 179 ? 0.074 -1.818 20.791 1.00 69.44 179 THR A CA 1
ATOM 1397 C C . THR A 1 179 ? 1.438 -1.325 20.292 1.00 69.44 179 THR A C 1
ATOM 1399 O O . THR A 1 179 ? 1.613 -1.069 19.103 1.00 69.44 179 THR A O 1
ATOM 1402 N N . ASN A 1 180 ? 2.415 -1.177 21.190 1.00 72.94 180 ASN A N 1
ATOM 1403 C CA . ASN A 1 180 ? 3.767 -0.749 20.827 1.00 72.94 180 ASN A CA 1
ATOM 1404 C C . ASN A 1 180 ? 4.498 -1.796 19.975 1.00 72.94 180 ASN A C 1
ATOM 1406 O O . ASN A 1 180 ? 5.337 -1.427 19.153 1.00 72.94 180 ASN A O 1
ATOM 1410 N N . ASP A 1 181 ? 4.123 -3.068 20.102 1.00 79.31 181 ASP A N 1
ATOM 1411 C CA . ASP A 1 181 ? 4.749 -4.165 19.370 1.00 79.31 181 ASP A CA 1
ATOM 1412 C C . ASP A 1 181 ? 4.290 -4.183 17.909 1.00 79.31 181 ASP A C 1
ATOM 1414 O O . ASP A 1 181 ? 5.078 -4.514 17.025 1.00 79.31 181 ASP A O 1
ATOM 1418 N N . PHE A 1 182 ? 3.073 -3.695 17.626 1.00 86.38 182 PHE A N 1
ATOM 1419 C CA . PHE A 1 182 ? 2.595 -3.537 16.252 1.00 86.38 182 PHE A CA 1
ATOM 1420 C C . PHE A 1 182 ? 3.458 -2.559 15.453 1.00 86.38 182 PHE A C 1
ATOM 1422 O O . PHE A 1 182 ? 3.757 -2.819 14.294 1.00 86.38 182 PHE A O 1
ATOM 1429 N N . LYS A 1 183 ? 3.899 -1.448 16.057 1.00 85.94 183 LYS A N 1
ATOM 1430 C CA . LYS A 1 183 ? 4.745 -0.471 15.352 1.00 85.94 183 LYS A CA 1
ATOM 1431 C C . LYS A 1 183 ? 6.076 -1.086 14.938 1.00 85.94 183 LYS A C 1
ATOM 1433 O O . LYS A 1 183 ? 6.468 -0.954 13.786 1.00 85.94 183 LYS A O 1
ATOM 1438 N N . SER A 1 184 ? 6.734 -1.785 15.861 1.00 87.06 184 SER A N 1
ATOM 1439 C CA . SER A 1 184 ? 7.995 -2.476 15.577 1.00 87.06 184 SER A CA 1
ATOM 1440 C C . SER A 1 184 ? 7.807 -3.590 14.549 1.00 87.06 184 SER A C 1
ATOM 1442 O O . SER A 1 184 ? 8.619 -3.721 13.638 1.00 87.06 184 SER A O 1
ATOM 1444 N N . PHE A 1 185 ? 6.716 -4.354 14.659 1.00 88.50 185 PHE A N 1
ATOM 1445 C CA . PHE A 1 185 ? 6.359 -5.387 13.691 1.00 88.50 185 PHE A CA 1
ATOM 1446 C C . PHE A 1 185 ? 6.156 -4.796 12.294 1.00 88.50 185 PHE A C 1
ATOM 1448 O O . PHE A 1 185 ? 6.837 -5.205 11.356 1.00 88.50 185 PHE A O 1
ATOM 1455 N N . LYS A 1 186 ? 5.302 -3.774 12.174 1.00 89.94 186 LYS A N 1
ATOM 1456 C CA . LYS A 1 186 ? 5.046 -3.042 10.931 1.00 89.94 186 LYS A CA 1
ATOM 1457 C C . LYS A 1 186 ? 6.351 -2.539 10.315 1.00 89.94 186 LYS A C 1
ATOM 1459 O O . LYS A 1 186 ? 6.643 -2.877 9.175 1.00 89.94 186 LYS A O 1
ATOM 1464 N N . SER A 1 187 ? 7.171 -1.808 11.071 1.00 88.25 187 SER A N 1
ATOM 1465 C CA . SER A 1 187 ? 8.448 -1.273 10.575 1.00 88.25 187 SER A CA 1
ATOM 1466 C C . SER A 1 187 ? 9.454 -2.353 10.167 1.00 88.25 187 SER A C 1
ATOM 1468 O O . SER A 1 187 ? 10.384 -2.056 9.426 1.00 88.25 187 SER A O 1
ATOM 1470 N N . SER A 1 188 ? 9.301 -3.592 10.640 1.00 88.12 188 SER A N 1
ATOM 1471 C CA . SER A 1 188 ? 10.178 -4.700 10.250 1.00 88.12 188 SER A CA 1
ATOM 1472 C C . SER A 1 188 ? 9.809 -5.359 8.919 1.00 88.12 188 SER A C 1
ATOM 1474 O O . SER A 1 188 ? 10.675 -5.998 8.331 1.00 88.12 188 SER A O 1
ATOM 1476 N N . ILE A 1 189 ? 8.563 -5.208 8.450 1.00 89.81 189 ILE A N 1
ATOM 1477 C CA . ILE A 1 189 ? 8.068 -5.867 7.226 1.00 89.81 189 ILE A CA 1
ATOM 1478 C C . ILE A 1 189 ? 7.620 -4.886 6.134 1.00 89.81 189 ILE A C 1
ATOM 1480 O O . ILE A 1 189 ? 7.647 -5.250 4.966 1.00 89.81 189 ILE A O 1
ATOM 1484 N N . LEU A 1 190 ? 7.235 -3.660 6.504 1.00 92.50 190 LEU A N 1
ATOM 1485 C CA . LEU A 1 190 ? 6.804 -2.584 5.599 1.00 92.50 190 LEU A CA 1
ATOM 1486 C C . LEU A 1 190 ? 7.817 -1.427 5.564 1.00 92.50 190 LEU A C 1
ATOM 1488 O O . LEU A 1 190 ? 7.439 -0.265 5.503 1.00 92.50 190 LEU A O 1
ATOM 1492 N N . SER A 1 191 ? 9.111 -1.706 5.723 1.00 91.12 191 SER A N 1
ATOM 1493 C CA . SER A 1 191 ? 10.140 -0.689 5.474 1.00 91.12 191 SER A CA 1
ATOM 1494 C C . SER A 1 191 ? 10.539 -0.692 4.003 1.00 91.12 191 SER A C 1
ATOM 1496 O O . SER A 1 191 ? 10.491 -1.744 3.366 1.00 91.12 191 SER A O 1
ATOM 1498 N N . ASN A 1 192 ? 11.028 0.439 3.483 1.00 90.38 192 ASN A N 1
ATOM 1499 C CA . ASN A 1 192 ? 11.556 0.502 2.114 1.00 90.38 192 ASN A CA 1
ATOM 1500 C C . ASN A 1 192 ? 12.662 -0.543 1.890 1.00 90.38 192 ASN A C 1
ATOM 1502 O O . ASN A 1 192 ? 12.723 -1.140 0.824 1.00 90.38 192 ASN A O 1
ATOM 1506 N N . ASP A 1 193 ? 13.483 -0.832 2.908 1.00 91.06 193 ASP A N 1
ATOM 1507 C CA . ASP A 1 193 ? 14.483 -1.904 2.846 1.00 91.06 193 ASP A CA 1
ATOM 1508 C C . ASP A 1 193 ? 13.826 -3.284 2.682 1.00 91.06 193 ASP A C 1
ATOM 1510 O O . ASP A 1 193 ? 14.259 -4.076 1.849 1.00 91.06 193 ASP A O 1
ATOM 1514 N N . ALA A 1 194 ? 12.781 -3.591 3.457 1.00 91.12 194 ALA A N 1
ATOM 1515 C CA . ALA A 1 194 ? 12.092 -4.880 3.386 1.00 91.12 194 ALA A CA 1
ATOM 1516 C C . ALA A 1 194 ? 11.335 -5.047 2.061 1.00 91.12 194 ALA A C 1
ATOM 1518 O O . ALA A 1 194 ? 11.484 -6.070 1.391 1.00 91.12 194 ALA A O 1
ATOM 1519 N N . LEU A 1 195 ? 10.565 -4.031 1.662 1.00 92.62 195 LEU A N 1
ATOM 1520 C CA . LEU A 1 195 ? 9.790 -4.033 0.423 1.00 92.62 195 LEU A CA 1
ATOM 1521 C C . LEU A 1 195 ? 10.698 -4.004 -0.808 1.00 92.62 195 LEU A C 1
ATOM 1523 O O . LEU A 1 195 ? 10.485 -4.783 -1.732 1.00 92.62 195 LEU A O 1
ATOM 1527 N N . GLY A 1 196 ? 11.755 -3.192 -0.792 1.00 91.75 196 GLY A N 1
ATOM 1528 C CA . GLY A 1 196 ? 12.744 -3.135 -1.865 1.00 91.75 196 GLY A CA 1
ATOM 1529 C C . GLY A 1 196 ? 13.544 -4.429 -1.996 1.00 91.75 196 GLY A C 1
ATOM 1530 O O . GLY A 1 196 ? 13.791 -4.895 -3.109 1.00 91.75 196 GLY A O 1
ATOM 1531 N N . SER A 1 197 ? 13.877 -5.073 -0.871 1.00 91.69 197 SER A N 1
ATOM 1532 C CA . SER A 1 197 ? 14.514 -6.394 -0.898 1.00 91.69 197 SER A CA 1
ATOM 1533 C C . SER A 1 197 ? 13.581 -7.444 -1.487 1.00 91.69 197 SER A C 1
ATOM 1535 O O . SER A 1 197 ? 13.994 -8.249 -2.318 1.00 91.69 197 SER A O 1
ATOM 1537 N N . LEU A 1 198 ? 12.302 -7.419 -1.109 1.00 89.69 198 LEU A N 1
ATOM 1538 C CA . LEU A 1 198 ? 11.312 -8.315 -1.692 1.00 89.69 198 LEU A CA 1
ATOM 1539 C C . LEU A 1 198 ? 11.183 -8.071 -3.202 1.00 89.69 198 LEU A C 1
ATOM 1541 O O . LEU A 1 198 ? 11.284 -9.021 -3.974 1.00 89.69 198 LEU A O 1
ATOM 1545 N N . PHE A 1 199 ? 11.058 -6.815 -3.626 1.00 88.69 199 PHE A N 1
ATOM 1546 C CA . PHE A 1 199 ? 10.949 -6.418 -5.029 1.00 88.69 199 PHE A CA 1
ATOM 1547 C C . PHE A 1 199 ? 12.122 -6.927 -5.881 1.00 88.69 199 PHE A C 1
ATOM 1549 O O . PHE A 1 199 ? 11.908 -7.607 -6.888 1.00 88.69 199 PHE A O 1
ATOM 1556 N N . ALA A 1 200 ? 13.360 -6.701 -5.430 1.00 89.88 200 ALA A N 1
ATOM 1557 C CA . ALA A 1 200 ? 14.559 -7.191 -6.110 1.00 89.88 200 ALA A CA 1
ATOM 1558 C C . ALA A 1 200 ? 14.696 -8.724 -6.040 1.00 89.88 200 ALA A C 1
ATOM 1560 O O . ALA A 1 200 ? 15.055 -9.362 -7.026 1.00 89.88 200 ALA A O 1
ATOM 1561 N N . SER A 1 201 ? 14.345 -9.363 -4.917 1.00 87.62 201 SER A N 1
ATOM 1562 C CA . SER A 1 201 ? 14.376 -10.834 -4.798 1.00 87.62 201 SER A CA 1
ATOM 1563 C C . SER A 1 201 ? 13.406 -11.533 -5.765 1.00 87.62 201 SER A C 1
ATOM 1565 O O . SER A 1 201 ? 13.637 -12.671 -6.186 1.00 87.62 201 SER A O 1
ATOM 1567 N N . LEU A 1 202 ? 12.327 -10.844 -6.150 1.00 84.00 202 LEU A N 1
ATOM 1568 C CA . LEU A 1 202 ? 11.366 -11.312 -7.145 1.00 84.00 202 LEU A CA 1
ATOM 1569 C C . LEU A 1 202 ? 11.852 -11.085 -8.587 1.00 84.00 202 LEU A C 1
ATOM 1571 O O . LEU A 1 202 ? 11.267 -11.662 -9.506 1.00 84.00 202 LEU A O 1
ATOM 1575 N N . GLY A 1 203 ? 12.932 -10.323 -8.786 1.00 81.94 203 GLY A N 1
ATOM 1576 C CA . GLY A 1 203 ? 13.459 -9.926 -10.094 1.00 81.94 203 GLY A CA 1
ATOM 1577 C C . GLY A 1 203 ? 12.655 -8.810 -10.765 1.00 81.94 203 GLY A C 1
ATOM 1578 O O . GLY A 1 203 ? 12.768 -8.613 -11.976 1.00 81.94 203 GLY A O 1
ATOM 1579 N N . LEU A 1 204 ? 11.804 -8.112 -10.003 1.00 81.56 204 LEU A N 1
ATOM 1580 C CA . LEU A 1 204 ? 10.934 -7.061 -10.534 1.00 81.56 204 LEU A CA 1
ATOM 1581 C C . LEU A 1 204 ? 11.683 -5.740 -10.778 1.00 81.56 204 LEU A C 1
ATOM 1583 O O . LEU A 1 204 ? 11.213 -4.896 -11.537 1.00 81.56 204 LEU A O 1
ATOM 1587 N N . ASP A 1 205 ? 12.877 -5.592 -10.204 1.00 81.19 205 ASP A N 1
ATOM 1588 C CA . ASP A 1 205 ? 13.803 -4.473 -10.414 1.00 81.19 205 ASP A CA 1
ATOM 1589 C C . ASP A 1 205 ? 14.199 -4.288 -11.883 1.00 81.19 205 ASP A C 1
ATOM 1591 O O . ASP A 1 205 ? 14.413 -3.165 -12.334 1.00 81.19 205 ASP A O 1
ATOM 1595 N N . THR A 1 206 ? 14.211 -5.374 -12.658 1.00 77.50 206 THR A N 1
ATOM 1596 C CA . THR A 1 206 ? 14.514 -5.350 -14.098 1.00 77.50 206 THR A CA 1
ATOM 1597 C C . THR A 1 206 ? 13.518 -4.538 -14.927 1.00 77.50 206 THR A C 1
ATOM 1599 O O . THR A 1 206 ? 13.827 -4.157 -16.056 1.00 77.50 206 THR A O 1
ATOM 1602 N N . PHE A 1 207 ? 12.348 -4.245 -14.363 1.00 71.88 207 PHE A N 1
ATOM 1603 C CA . PHE A 1 207 ? 11.261 -3.534 -15.024 1.00 71.88 207 PHE A CA 1
ATOM 1604 C C . PHE A 1 207 ? 11.088 -2.090 -14.560 1.00 71.88 207 PHE A C 1
ATOM 1606 O O . PHE A 1 207 ? 10.216 -1.378 -15.060 1.00 71.88 207 PHE A O 1
ATOM 1613 N N . LEU A 1 208 ? 11.891 -1.661 -13.591 1.00 74.50 208 LEU A N 1
ATOM 1614 C CA . LEU A 1 208 ? 11.813 -0.323 -13.039 1.00 74.50 208 LEU A CA 1
ATOM 1615 C C . LEU A 1 208 ? 12.274 0.689 -14.097 1.00 74.50 208 LEU A C 1
ATOM 1617 O O . LEU A 1 208 ? 13.429 0.683 -14.528 1.00 74.50 208 LEU A O 1
ATOM 1621 N N . ASN A 1 209 ? 11.359 1.558 -14.532 1.00 66.00 209 ASN A N 1
ATOM 1622 C CA . ASN A 1 209 ? 11.649 2.608 -15.503 1.00 66.00 209 ASN A CA 1
ATOM 1623 C C . ASN A 1 209 ? 11.749 3.947 -14.776 1.00 66.00 209 ASN A C 1
ATOM 1625 O O . ASN A 1 209 ? 10.755 4.652 -14.571 1.00 66.00 209 ASN A O 1
ATOM 1629 N N . THR A 1 210 ? 12.969 4.322 -14.390 1.00 57.00 210 THR A N 1
ATOM 1630 C CA . THR A 1 210 ? 13.189 5.608 -13.727 1.00 57.00 210 THR A CA 1
ATOM 1631 C C . THR A 1 210 ? 12.957 6.802 -14.653 1.00 57.00 210 THR A C 1
ATOM 1633 O O . THR A 1 210 ? 12.666 7.893 -14.172 1.00 57.00 210 THR A O 1
ATOM 1636 N N . GLY A 1 211 ? 13.100 6.642 -15.975 1.00 53.47 211 GLY A N 1
ATOM 1637 C CA . GLY A 1 211 ? 13.135 7.762 -16.927 1.00 53.47 211 GLY A CA 1
ATOM 1638 C C . GLY A 1 211 ? 14.121 8.881 -16.552 1.00 53.47 211 GLY A C 1
ATOM 1639 O O . GLY A 1 211 ? 14.003 9.993 -17.055 1.00 53.47 211 GLY A O 1
ATOM 1640 N N . LEU A 1 212 ? 15.059 8.606 -15.641 1.00 48.44 212 LEU A N 1
ATOM 1641 C CA . LEU A 1 212 ? 16.056 9.542 -15.148 1.00 48.44 212 LEU A CA 1
ATOM 1642 C C . LEU A 1 212 ? 17.317 9.351 -15.989 1.00 48.44 212 LEU A C 1
ATOM 1644 O O . LEU A 1 212 ? 18.159 8.537 -15.644 1.00 48.44 212 LEU A O 1
ATOM 1648 N N . GLU A 1 213 ? 17.463 10.098 -17.084 1.00 46.56 213 GLU A N 1
ATOM 1649 C CA . GLU A 1 213 ? 18.816 10.386 -17.597 1.00 46.56 213 GLU A CA 1
ATOM 1650 C C . GLU A 1 213 ? 19.515 11.454 -16.725 1.00 46.56 213 GLU A C 1
ATOM 1652 O O . GLU A 1 213 ? 20.735 11.586 -16.772 1.00 46.56 213 GLU A O 1
ATOM 1657 N N . ASP A 1 214 ? 18.759 12.166 -15.875 1.00 45.25 214 ASP A N 1
ATOM 1658 C CA . ASP A 1 214 ? 19.231 13.347 -15.137 1.00 45.25 214 ASP A CA 1
ATOM 1659 C C . ASP A 1 214 ? 19.745 13.064 -13.707 1.00 45.25 214 ASP A C 1
ATOM 1661 O O . ASP A 1 214 ? 20.289 13.966 -13.072 1.00 45.25 214 ASP A O 1
ATOM 1665 N N . ASP A 1 215 ? 19.621 11.831 -13.195 1.00 59.94 215 ASP A N 1
ATOM 1666 C CA . ASP A 1 215 ? 20.196 11.414 -11.901 1.00 59.94 215 ASP A CA 1
ATOM 1667 C C . ASP A 1 215 ? 20.834 10.020 -12.008 1.00 59.94 215 ASP A C 1
ATOM 1669 O O . ASP A 1 215 ? 20.335 9.009 -11.500 1.00 59.94 215 ASP A O 1
ATOM 1673 N N . ALA A 1 216 ? 21.945 9.978 -12.745 1.00 62.88 216 ALA A N 1
ATOM 1674 C CA . ALA A 1 216 ? 22.721 8.765 -12.976 1.00 62.88 216 ALA A CA 1
ATOM 1675 C C . ALA A 1 216 ? 23.204 8.115 -11.668 1.00 62.88 216 ALA A C 1
ATOM 1677 O O . ALA A 1 216 ? 23.312 6.892 -11.606 1.00 62.88 216 ALA A O 1
ATOM 1678 N N . ASP A 1 217 ? 23.455 8.904 -10.620 1.00 68.69 217 ASP A N 1
ATOM 1679 C CA . ASP A 1 217 ? 23.940 8.400 -9.333 1.00 68.69 217 ASP A CA 1
ATOM 1680 C C . ASP A 1 217 ? 22.854 7.591 -8.611 1.00 68.69 217 ASP A C 1
ATOM 1682 O O . ASP A 1 217 ? 23.119 6.476 -8.148 1.00 68.69 217 ASP A O 1
ATOM 1686 N N . SER A 1 218 ? 21.613 8.091 -8.585 1.00 69.44 218 SER A N 1
ATOM 1687 C CA . SER A 1 218 ? 20.470 7.332 -8.062 1.00 69.44 218 SER A CA 1
ATOM 1688 C C . SER A 1 218 ? 20.196 6.077 -8.895 1.00 69.44 218 SER A C 1
ATOM 1690 O O . SER A 1 218 ? 19.911 5.017 -8.332 1.00 69.44 218 SER A O 1
ATOM 1692 N N . GLU A 1 219 ? 20.327 6.154 -10.227 1.00 73.69 219 GLU A N 1
ATOM 1693 C CA . GLU A 1 219 ? 20.129 4.995 -11.106 1.00 73.69 219 GLU A CA 1
ATOM 1694 C C . GLU A 1 219 ? 21.177 3.894 -10.889 1.00 73.6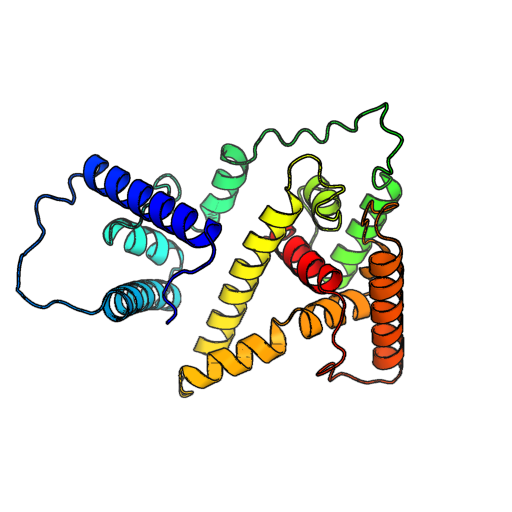9 219 GLU A C 1
ATOM 1696 O O . GLU A 1 219 ? 20.845 2.706 -10.830 1.00 73.69 219 GLU A O 1
ATOM 1701 N N . ILE A 1 220 ? 22.446 4.277 -10.74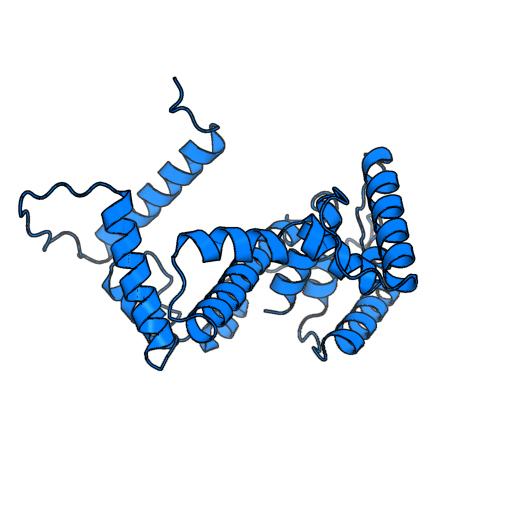9 1.00 79.50 220 ILE A N 1
ATOM 1702 C CA . ILE A 1 220 ? 23.541 3.354 -10.433 1.00 79.50 220 ILE A CA 1
ATOM 1703 C C . ILE A 1 220 ? 23.279 2.693 -9.081 1.00 79.50 220 ILE A C 1
ATOM 1705 O O . ILE A 1 220 ? 23.363 1.466 -8.972 1.00 79.50 220 ILE A O 1
ATOM 1709 N N . LYS A 1 221 ? 22.898 3.488 -8.078 1.00 87.12 221 LYS A N 1
ATOM 1710 C CA . LYS A 1 221 ? 22.699 3.014 -6.713 1.00 87.12 221 LYS A CA 1
ATOM 1711 C C . LYS A 1 221 ? 21.616 1.941 -6.616 1.00 87.12 221 LYS A C 1
ATOM 1713 O O . LYS A 1 221 ? 21.903 0.852 -6.123 1.00 87.12 221 LYS A O 1
ATOM 1718 N N . TRP A 1 222 ? 20.397 2.187 -7.110 1.00 86.62 222 TRP A N 1
ATOM 1719 C CA . TRP A 1 222 ? 19.328 1.186 -6.967 1.00 86.62 222 TRP A CA 1
ATOM 1720 C C . TRP A 1 222 ? 19.640 -0.111 -7.729 1.00 86.62 222 TRP A C 1
ATOM 1722 O O . TRP A 1 222 ? 19.272 -1.196 -7.276 1.00 86.62 222 TRP A O 1
ATOM 1732 N N . LYS A 1 223 ? 20.364 -0.027 -8.855 1.00 88.56 223 LYS A N 1
ATOM 1733 C CA . LYS A 1 223 ? 20.820 -1.204 -9.614 1.00 88.56 223 LYS A CA 1
ATOM 1734 C C . LYS A 1 223 ? 21.854 -2.024 -8.844 1.00 88.56 223 LYS A C 1
ATOM 1736 O O . LYS A 1 223 ? 21.839 -3.253 -8.923 1.00 88.56 223 LYS A O 1
ATOM 1741 N N . GLU A 1 224 ? 22.779 -1.377 -8.139 1.00 90.50 224 GLU A N 1
ATOM 1742 C CA . GLU A 1 224 ? 23.748 -2.057 -7.267 1.00 90.50 224 GLU A CA 1
ATOM 1743 C C . GLU A 1 224 ? 23.071 -2.680 -6.042 1.00 90.50 224 GLU A C 1
ATOM 1745 O O . GLU A 1 224 ? 23.342 -3.839 -5.704 1.00 90.50 224 GLU A O 1
ATOM 1750 N N . ASP A 1 225 ? 22.133 -1.953 -5.440 1.00 91.75 225 ASP A N 1
ATOM 1751 C CA . ASP A 1 225 ? 21.306 -2.411 -4.326 1.00 91.75 225 ASP A CA 1
ATOM 1752 C C . ASP A 1 225 ? 20.512 -3.674 -4.720 1.00 91.75 225 ASP A C 1
ATOM 1754 O O . ASP A 1 225 ? 20.588 -4.703 -4.041 1.00 91.75 225 ASP A O 1
ATOM 1758 N N . ALA A 1 226 ? 19.836 -3.658 -5.874 1.00 90.31 226 ALA A N 1
ATOM 1759 C CA . ALA A 1 226 ? 19.084 -4.805 -6.384 1.00 90.31 226 ALA A CA 1
ATOM 1760 C C . ALA A 1 226 ? 19.979 -6.028 -6.651 1.00 90.31 226 ALA A C 1
ATOM 1762 O O . ALA A 1 226 ? 19.668 -7.139 -6.211 1.00 90.31 226 ALA A O 1
ATOM 1763 N N . LYS A 1 227 ? 21.145 -5.838 -7.287 1.00 91.69 227 LYS A N 1
ATOM 1764 C CA . LYS A 1 227 ? 22.131 -6.919 -7.493 1.00 91.69 227 LYS A CA 1
ATOM 1765 C C . LYS A 1 227 ? 22.599 -7.526 -6.174 1.00 91.69 227 LYS A C 1
ATOM 1767 O O . LYS A 1 227 ? 22.747 -8.746 -6.082 1.00 91.69 227 LYS A O 1
ATOM 1772 N N . THR A 1 228 ? 22.828 -6.688 -5.166 1.00 92.00 228 THR A N 1
ATOM 1773 C CA . THR A 1 228 ? 23.235 -7.126 -3.827 1.00 92.00 228 THR A CA 1
ATOM 1774 C C . THR A 1 228 ? 22.157 -8.002 -3.202 1.00 92.00 228 THR A C 1
ATOM 1776 O O . THR A 1 228 ? 22.455 -9.108 -2.749 1.00 92.00 228 THR A O 1
ATOM 1779 N N . VAL A 1 229 ? 20.895 -7.572 -3.250 1.00 91.81 229 VAL A N 1
ATOM 1780 C CA . VAL A 1 229 ? 19.761 -8.360 -2.749 1.00 91.81 229 VAL A CA 1
ATOM 1781 C C . VAL A 1 229 ? 19.640 -9.697 -3.478 1.00 91.81 229 VAL A C 1
ATOM 1783 O O . VAL A 1 229 ? 19.502 -10.735 -2.826 1.00 91.81 229 VAL A O 1
ATOM 1786 N N . VAL A 1 230 ? 19.725 -9.709 -4.810 1.00 90.00 230 VAL A N 1
ATOM 1787 C CA . VAL A 1 230 ? 19.652 -10.944 -5.609 1.00 90.00 230 VAL A CA 1
ATOM 1788 C C . VAL A 1 230 ? 20.790 -11.897 -5.241 1.00 90.00 230 VAL A C 1
ATOM 1790 O O . VAL A 1 230 ? 20.559 -13.089 -5.035 1.00 90.00 230 VAL A O 1
ATOM 1793 N N . HIS A 1 231 ? 22.015 -11.386 -5.098 1.00 90.62 231 HIS A N 1
ATOM 1794 C CA . HIS A 1 231 ? 23.159 -12.187 -4.669 1.00 90.62 231 HIS A CA 1
ATOM 1795 C C . HIS A 1 231 ? 22.939 -12.799 -3.279 1.00 90.62 231 HIS A C 1
ATOM 1797 O O . HIS A 1 231 ? 23.100 -14.007 -3.110 1.00 90.62 231 HIS A O 1
ATOM 1803 N N . LEU A 1 232 ? 22.521 -11.993 -2.301 1.00 89.94 232 LEU A N 1
ATOM 1804 C CA . LEU A 1 232 ? 22.243 -12.452 -0.938 1.00 89.94 232 LEU A CA 1
ATOM 1805 C C . LEU A 1 232 ? 21.120 -13.496 -0.904 1.00 89.94 232 LEU A C 1
ATOM 1807 O O . LEU A 1 232 ? 21.251 -14.520 -0.233 1.00 89.94 232 LEU A O 1
ATOM 1811 N N . THR A 1 233 ? 20.061 -13.281 -1.684 1.00 87.88 233 THR A N 1
ATOM 1812 C CA . THR A 1 233 ? 18.942 -14.223 -1.825 1.00 87.88 233 THR A CA 1
ATOM 1813 C C . THR A 1 233 ? 19.425 -15.564 -2.385 1.00 87.88 233 THR A C 1
ATOM 1815 O O . THR A 1 233 ? 19.084 -16.617 -1.847 1.00 87.88 233 THR A O 1
ATOM 1818 N N . ASN A 1 234 ? 20.294 -15.546 -3.402 1.00 88.69 234 ASN A N 1
ATOM 1819 C CA . ASN A 1 234 ? 20.903 -16.758 -3.964 1.00 88.69 234 ASN A CA 1
ATOM 1820 C C . ASN A 1 234 ? 21.838 -17.477 -2.975 1.00 88.69 234 ASN A C 1
ATOM 1822 O O . ASN A 1 234 ? 21.998 -18.693 -3.053 1.00 88.69 234 ASN A O 1
ATOM 1826 N N . CYS A 1 235 ? 22.418 -16.747 -2.023 1.00 89.69 235 CYS A N 1
ATOM 1827 C CA . CYS A 1 235 ? 23.194 -17.297 -0.911 1.00 89.69 235 CYS A CA 1
ATOM 1828 C C . CYS A 1 235 ? 22.318 -17.811 0.253 1.00 89.69 235 CYS A C 1
ATOM 1830 O O . CYS A 1 235 ? 22.857 -18.266 1.261 1.00 89.69 235 CYS A O 1
ATOM 1832 N N . GLY A 1 236 ? 20.986 -17.751 0.137 1.00 86.31 236 GLY A N 1
ATOM 1833 C CA . GLY A 1 236 ? 20.043 -18.213 1.160 1.00 86.31 236 GLY A CA 1
ATOM 1834 C C . GLY A 1 236 ? 19.809 -17.224 2.305 1.00 86.31 236 GLY A C 1
ATOM 1835 O O . GLY A 1 236 ? 19.255 -17.605 3.336 1.00 86.31 236 GLY A O 1
ATOM 1836 N N . VAL A 1 237 ? 20.226 -15.965 2.156 1.00 83.88 237 VAL A N 1
ATOM 1837 C CA . VAL A 1 237 ? 19.974 -14.915 3.150 1.00 83.88 237 VAL A CA 1
ATOM 1838 C C . VAL A 1 237 ? 18.529 -14.438 3.029 1.00 83.88 237 VAL A C 1
ATOM 1840 O O . VAL A 1 237 ? 18.101 -13.996 1.965 1.00 83.88 237 VAL A O 1
ATOM 1843 N N . THR A 1 238 ? 17.789 -14.503 4.137 1.00 73.44 238 THR A N 1
ATOM 1844 C CA . THR A 1 238 ? 16.378 -14.080 4.224 1.00 73.44 238 THR A CA 1
ATOM 1845 C C . THR A 1 238 ? 16.152 -12.907 5.179 1.00 73.44 238 THR A C 1
ATOM 1847 O O . THR A 1 238 ? 15.020 -12.464 5.341 1.00 73.44 238 THR A O 1
ATOM 1850 N N . ASP A 1 239 ? 17.201 -12.441 5.864 1.00 79.06 239 ASP A N 1
ATOM 1851 C CA . ASP A 1 239 ? 17.151 -11.249 6.712 1.00 79.06 239 ASP A CA 1
ATOM 1852 C C . ASP A 1 239 ? 17.899 -10.111 6.018 1.00 79.06 239 ASP A C 1
ATOM 1854 O O . ASP A 1 239 ? 19.126 -10.112 5.930 1.00 79.06 239 ASP A O 1
ATOM 1858 N N . TRP A 1 240 ? 17.135 -9.153 5.504 1.00 77.69 240 TRP A N 1
ATOM 1859 C CA . TRP A 1 240 ? 17.649 -8.005 4.760 1.00 77.69 240 TRP A CA 1
ATOM 1860 C C . TRP A 1 240 ? 17.820 -6.753 5.626 1.00 77.69 240 TRP A C 1
ATOM 1862 O O . TRP A 1 240 ? 18.012 -5.646 5.116 1.00 77.69 240 TRP A O 1
ATOM 1872 N N . LYS A 1 241 ? 17.743 -6.893 6.955 1.00 72.62 241 LYS A N 1
ATOM 1873 C CA . LYS A 1 241 ? 17.917 -5.763 7.870 1.00 72.62 241 LYS A CA 1
ATOM 1874 C C . LYS A 1 241 ? 19.275 -5.093 7.677 1.00 72.62 241 LYS A C 1
ATOM 1876 O O . LYS A 1 241 ? 20.324 -5.713 7.820 1.00 72.62 241 LYS A O 1
ATOM 1881 N N . GLY A 1 242 ? 19.233 -3.781 7.453 1.00 76.88 242 GLY A N 1
ATOM 1882 C CA . GLY A 1 242 ? 20.418 -2.928 7.426 1.00 76.88 242 GLY A CA 1
ATOM 1883 C C . GLY A 1 242 ? 21.059 -2.742 6.053 1.00 76.88 242 GLY A C 1
ATOM 1884 O O . GLY A 1 242 ? 22.080 -2.060 5.994 1.00 76.88 242 GLY A O 1
ATOM 1885 N N . LEU A 1 243 ? 20.468 -3.274 4.974 1.00 82.69 243 LEU A N 1
ATOM 1886 C CA . LEU A 1 243 ? 20.973 -3.063 3.612 1.00 82.69 243 LEU A CA 1
ATOM 1887 C C . LEU A 1 243 ? 20.884 -1.602 3.143 1.00 82.69 243 LEU A C 1
ATOM 1889 O O . LEU A 1 243 ? 21.672 -1.224 2.285 1.00 82.69 243 LEU A O 1
ATOM 1893 N N . ARG A 1 244 ? 20.009 -0.771 3.739 1.00 88.00 244 ARG A N 1
ATOM 1894 C CA . ARG A 1 244 ? 19.834 0.656 3.396 1.00 88.00 244 ARG A CA 1
ATOM 1895 C C . ARG A 1 244 ? 19.688 0.866 1.889 1.00 88.00 244 ARG A C 1
ATOM 1897 O O . ARG A 1 244 ? 20.482 1.572 1.263 1.00 88.00 244 ARG A O 1
ATOM 1904 N N . LEU A 1 245 ? 18.666 0.234 1.336 1.00 88.69 245 LEU A N 1
ATOM 1905 C CA . LEU A 1 245 ? 18.408 0.244 -0.091 1.00 88.69 245 LEU A CA 1
ATOM 1906 C C . LEU A 1 245 ? 17.930 1.615 -0.558 1.00 88.69 245 LEU A C 1
ATOM 1908 O O . LEU A 1 245 ? 17.477 2.466 0.217 1.00 88.69 245 LEU A O 1
ATOM 1912 N N . ASP A 1 246 ? 18.018 1.826 -1.862 1.00 89.94 246 ASP A N 1
ATOM 1913 C CA . ASP A 1 246 ? 17.337 2.933 -2.498 1.00 89.94 246 ASP A CA 1
ATOM 1914 C C . ASP A 1 246 ? 15.824 2.839 -2.318 1.00 89.94 246 ASP A C 1
ATOM 1916 O O . ASP A 1 246 ? 15.216 1.783 -2.514 1.00 89.94 246 ASP A O 1
ATOM 1920 N N . LYS A 1 247 ? 15.214 3.967 -1.946 1.00 88.62 247 LYS A N 1
ATOM 1921 C CA . LYS A 1 247 ? 13.783 4.023 -1.650 1.00 88.62 247 LYS A CA 1
ATOM 1922 C C . LYS A 1 247 ? 12.943 3.673 -2.862 1.00 88.62 247 LYS A C 1
ATOM 1924 O O . LYS A 1 247 ? 11.903 3.054 -2.679 1.00 88.62 247 LYS A O 1
ATOM 1929 N N . VAL A 1 248 ? 13.442 3.955 -4.068 1.00 86.75 248 VAL A N 1
ATOM 1930 C CA . VAL A 1 248 ? 12.722 3.694 -5.316 1.00 86.75 248 VAL A CA 1
ATOM 1931 C C . VAL A 1 248 ? 12.271 2.236 -5.447 1.00 86.75 248 VAL A C 1
ATOM 1933 O O . VAL A 1 248 ? 11.206 1.982 -6.002 1.00 86.75 248 VAL A O 1
ATOM 1936 N N . LEU A 1 249 ? 13.028 1.277 -4.898 1.00 89.31 249 LEU A N 1
ATOM 1937 C CA . LEU A 1 249 ? 12.658 -0.142 -4.910 1.00 89.31 249 LEU A CA 1
ATOM 1938 C C . LEU A 1 249 ? 11.438 -0.421 -4.020 1.00 89.31 249 LEU A C 1
ATOM 1940 O O . LEU A 1 249 ? 10.561 -1.194 -4.399 1.00 89.31 249 LEU A O 1
ATOM 1944 N N . GLY A 1 250 ? 11.388 0.203 -2.841 1.00 90.94 250 GLY A N 1
ATOM 1945 C CA . GLY A 1 250 ? 10.260 0.103 -1.915 1.00 90.94 250 GLY A CA 1
ATOM 1946 C C . GLY A 1 250 ? 9.028 0.831 -2.444 1.00 90.94 250 GLY A C 1
ATOM 1947 O O . GLY A 1 250 ? 7.972 0.217 -2.559 1.00 90.94 250 GLY A O 1
ATOM 1948 N N . ASP A 1 251 ? 9.196 2.084 -2.864 1.00 90.25 251 ASP A N 1
ATOM 1949 C CA . ASP A 1 251 ? 8.113 2.934 -3.370 1.00 90.25 251 ASP A CA 1
ATOM 1950 C C . ASP A 1 251 ? 7.453 2.290 -4.612 1.00 90.25 251 ASP A C 1
ATOM 1952 O O . ASP A 1 251 ? 6.233 2.274 -4.767 1.00 90.25 251 ASP A O 1
ATOM 1956 N N . THR A 1 252 ? 8.251 1.652 -5.480 1.00 87.69 252 THR A N 1
ATOM 1957 C CA . THR A 1 252 ? 7.732 0.914 -6.645 1.00 87.69 252 THR A CA 1
ATOM 1958 C C . THR A 1 252 ? 6.957 -0.345 -6.247 1.00 87.69 252 THR A C 1
ATOM 1960 O O . THR A 1 252 ? 5.955 -0.686 -6.880 1.00 87.69 252 THR A O 1
ATOM 1963 N N . MET A 1 253 ? 7.391 -1.049 -5.199 1.00 90.56 253 MET A N 1
ATOM 1964 C CA . MET A 1 253 ? 6.655 -2.199 -4.670 1.00 90.56 253 MET A CA 1
ATOM 1965 C C . MET A 1 253 ? 5.300 -1.768 -4.099 1.00 90.56 253 MET A C 1
ATOM 1967 O O . MET A 1 253 ? 4.293 -2.432 -4.348 1.00 90.56 253 MET A O 1
ATOM 1971 N N . GLU A 1 254 ? 5.255 -0.648 -3.377 1.00 92.62 254 GLU A N 1
ATOM 1972 C CA . GLU A 1 254 ? 4.013 -0.052 -2.875 1.00 92.62 254 GLU A CA 1
ATOM 1973 C C . GLU A 1 254 ? 3.098 0.323 -4.040 1.00 92.62 254 GLU A C 1
ATOM 1975 O O . GLU A 1 254 ? 1.944 -0.102 -4.080 1.00 92.62 254 GLU A O 1
ATOM 1980 N N . ALA A 1 255 ? 3.625 0.999 -5.060 1.00 88.94 255 ALA A N 1
ATOM 1981 C CA . ALA A 1 255 ? 2.860 1.342 -6.251 1.00 88.94 255 ALA A CA 1
ATOM 1982 C C . ALA A 1 255 ? 2.300 0.116 -6.983 1.00 88.94 255 ALA A C 1
ATOM 1984 O O . ALA A 1 255 ? 1.159 0.140 -7.449 1.00 88.94 255 ALA A O 1
ATOM 1985 N N . LEU A 1 256 ? 3.058 -0.982 -7.049 1.00 87.19 256 LEU A N 1
ATOM 1986 C CA . LEU A 1 256 ? 2.580 -2.233 -7.632 1.00 87.19 256 LEU A CA 1
ATOM 1987 C C . LEU A 1 256 ? 1.431 -2.832 -6.815 1.00 87.19 256 LEU A C 1
ATOM 1989 O O . LEU A 1 256 ? 0.454 -3.303 -7.395 1.00 87.19 256 LEU A O 1
ATOM 1993 N N . VAL A 1 257 ? 1.511 -2.791 -5.484 1.00 89.69 257 VAL A N 1
ATOM 1994 C CA . VAL A 1 257 ? 0.406 -3.225 -4.617 1.00 89.69 257 VAL A CA 1
ATOM 1995 C C . VAL A 1 257 ? -0.822 -2.336 -4.815 1.00 89.69 257 VAL A C 1
ATOM 1997 O O . VAL A 1 257 ? -1.926 -2.861 -4.945 1.00 89.69 257 VAL A O 1
ATOM 2000 N N . GLY A 1 258 ? -0.636 -1.019 -4.919 1.00 88.31 258 GLY A N 1
ATOM 2001 C CA . GLY A 1 258 ? -1.714 -0.078 -5.221 1.00 88.31 258 GLY A CA 1
ATOM 2002 C C . GLY A 1 258 ? -2.343 -0.291 -6.600 1.00 88.31 258 GLY A C 1
ATOM 2003 O O . GLY A 1 258 ? -3.529 -0.047 -6.766 1.00 88.31 258 GLY A O 1
ATOM 2004 N N . ALA A 1 259 ? -1.577 -0.774 -7.580 1.00 83.69 259 ALA A N 1
ATOM 2005 C CA . ALA A 1 259 ? -2.079 -1.124 -8.909 1.00 83.69 259 ALA A CA 1
ATOM 2006 C C . ALA A 1 259 ? -2.850 -2.456 -8.944 1.00 83.69 259 ALA A C 1
ATOM 2008 O O . ALA A 1 259 ? -3.677 -2.657 -9.832 1.00 83.69 259 ALA A O 1
ATOM 2009 N N . ILE A 1 260 ? -2.539 -3.383 -8.033 1.00 83.62 260 ILE A N 1
ATOM 2010 C CA . ILE A 1 260 ? -3.221 -4.682 -7.912 1.00 83.62 260 ILE A CA 1
ATOM 2011 C C . ILE A 1 260 ? -4.578 -4.532 -7.213 1.00 83.62 260 ILE A C 1
ATOM 2013 O O . ILE A 1 260 ? -5.525 -5.237 -7.577 1.00 83.62 260 ILE A O 1
ATOM 2017 N N . PHE A 1 261 ? -4.636 -3.672 -6.193 1.00 82.38 261 PHE A N 1
ATOM 2018 C CA . PHE A 1 261 ? -5.838 -3.376 -5.412 1.00 82.38 261 PHE A CA 1
ATOM 2019 C C . PHE A 1 261 ? -6.917 -2.693 -6.259 1.00 82.38 261 PHE A C 1
ATOM 2021 O O . PHE A 1 261 ? -8.093 -3.105 -6.166 1.00 82.38 2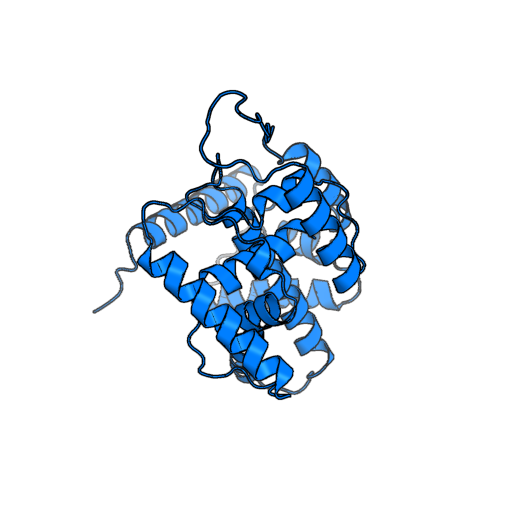61 PHE A O 1
#

Foldseek 3Di:
DDDDDDPVVVVVVVVQVVLLVVQCVVVVVVPPPPPDPDDDDPVVVVVVLVVVLVCQCPVPFNLVSVVSCVVVSNNDDPVDSHPVCVVVVCVVVVDPPPPPVVVPDPLDQCPPVLLVVLQVLCCVVVVFHQPDSVLSSLLLEACVRRPPSLNVVLLVQLLVVLLVVLVVCCCVVPVPDDPVVSVVVCCQCLPLQNQLLVCLCSVVLVSRHHSPPPCVVLVVQQVVLSVVSNVCVVVVDPRRPPSPHRSSSSSSSSSVSSSRD